Protein AF-A0A6V8PJX2-F1 (afdb_monomer)

Mean predicted aligned error: 14.01 Å

Structure (mmCIF, N/CA/C/O backbone):
data_AF-A0A6V8PJX2-F1
#
_entry.id   AF-A0A6V8PJX2-F1
#
loop_
_atom_site.group_PDB
_atom_site.id
_atom_site.type_symbol
_atom_site.label_atom_id
_atom_site.label_alt_id
_atom_site.label_comp_id
_atom_site.label_asym_id
_atom_site.label_entity_id
_atom_site.label_seq_id
_atom_site.pdbx_PDB_ins_code
_atom_site.Cartn_x
_atom_site.Cartn_y
_atom_site.Cartn_z
_atom_site.occupancy
_atom_site.B_iso_or_equiv
_atom_site.auth_seq_id
_atom_site.auth_comp_id
_atom_site.auth_asym_id
_atom_site.auth_atom_id
_atom_site.pdbx_PDB_model_num
ATOM 1 N N . MET A 1 1 ? -35.870 6.418 39.040 1.00 68.06 1 MET A N 1
ATOM 2 C CA . MET A 1 1 ? -34.587 6.011 38.424 1.00 68.06 1 MET A CA 1
ATOM 3 C C . MET A 1 1 ? -33.476 6.698 39.209 1.00 68.06 1 MET A C 1
ATOM 5 O O . MET A 1 1 ? -33.499 7.919 39.281 1.00 68.06 1 MET A O 1
ATOM 9 N N . ASP A 1 2 ? -32.599 5.944 39.876 1.00 92.25 2 ASP A N 1
ATOM 10 C CA . ASP A 1 2 ? -31.551 6.487 40.761 1.00 92.25 2 ASP A CA 1
ATOM 11 C C . ASP A 1 2 ? -30.630 7.462 39.994 1.00 92.25 2 ASP A C 1
ATOM 13 O O . ASP A 1 2 ? -30.235 7.193 38.853 1.00 92.25 2 ASP A O 1
ATOM 17 N N . GLY A 1 3 ? -30.287 8.598 40.609 1.00 94.06 3 GLY A N 1
ATOM 18 C CA . GLY A 1 3 ? -29.397 9.609 40.030 1.00 94.06 3 GLY A CA 1
ATOM 19 C C . GLY A 1 3 ? -28.050 9.024 39.592 1.00 94.06 3 GLY A C 1
ATOM 20 O O . GLY A 1 3 ? -27.500 9.437 38.568 1.00 94.06 3 GLY A O 1
ATOM 21 N N . LYS A 1 4 ? -27.571 7.975 40.278 1.00 93.25 4 LYS A N 1
ATOM 22 C CA . LYS A 1 4 ? -26.359 7.233 39.889 1.00 93.25 4 LYS A CA 1
ATOM 23 C C . LYS A 1 4 ? -26.494 6.519 38.541 1.00 93.25 4 LYS A C 1
ATOM 25 O O . LYS A 1 4 ? -25.537 6.489 37.766 1.00 93.25 4 LYS A O 1
ATOM 30 N N . VAL A 1 5 ? -27.672 5.976 38.227 1.00 94.69 5 VAL A N 1
ATOM 31 C CA . VAL A 1 5 ? -27.931 5.281 36.954 1.00 94.69 5 VAL A CA 1
ATOM 32 C C . VAL A 1 5 ? -27.959 6.285 35.803 1.00 94.69 5 VAL A C 1
ATOM 34 O O . VAL A 1 5 ? -27.326 6.059 34.773 1.00 94.69 5 VAL A O 1
ATOM 37 N N . LYS A 1 6 ? -28.612 7.438 35.999 1.00 94.38 6 LYS A N 1
ATOM 38 C CA . LYS A 1 6 ? -28.665 8.509 34.992 1.00 94.38 6 LYS A CA 1
ATOM 39 C C . LYS A 1 6 ? -27.267 9.069 34.692 1.00 94.38 6 LYS A C 1
ATOM 41 O O . LYS A 1 6 ? -26.914 9.229 33.526 1.00 94.38 6 LYS A O 1
ATOM 46 N N . ALA A 1 7 ? -26.442 9.276 35.722 1.00 93.69 7 ALA A N 1
ATOM 47 C CA . ALA A 1 7 ? -25.057 9.723 35.562 1.00 93.69 7 ALA A CA 1
ATOM 48 C C . ALA A 1 7 ? -24.188 8.709 34.792 1.00 93.69 7 ALA A C 1
ATOM 50 O O . ALA A 1 7 ? -23.392 9.105 33.938 1.00 93.69 7 ALA A O 1
ATOM 51 N N . ARG A 1 8 ? -24.360 7.400 35.040 1.00 94.12 8 ARG A N 1
ATOM 52 C CA . ARG A 1 8 ? -23.626 6.349 34.315 1.00 94.12 8 ARG A CA 1
ATOM 53 C C . ARG A 1 8 ? -23.979 6.332 32.824 1.00 94.12 8 ARG A C 1
ATOM 55 O O . ARG A 1 8 ? -23.068 6.328 32.001 1.00 94.12 8 ARG A O 1
ATOM 62 N N . ILE A 1 9 ? -25.268 6.402 32.484 1.00 93.62 9 ILE A N 1
ATOM 63 C CA . ILE A 1 9 ? -25.738 6.403 31.086 1.00 93.62 9 ILE A CA 1
ATOM 64 C C . ILE A 1 9 ? -25.196 7.619 30.324 1.00 93.62 9 ILE A C 1
ATOM 66 O O . ILE A 1 9 ? -24.695 7.479 29.209 1.00 93.62 9 ILE A O 1
ATOM 70 N N . ILE A 1 10 ? -25.238 8.807 30.937 1.00 93.81 10 ILE A N 1
ATOM 71 C CA . ILE A 1 10 ? -24.708 10.033 30.322 1.00 93.81 10 ILE A CA 1
ATOM 72 C C . ILE A 1 10 ? -23.198 9.906 30.086 1.00 93.81 10 ILE A C 1
ATOM 74 O O . ILE A 1 10 ? -22.715 10.225 29.000 1.00 93.81 10 ILE A O 1
ATOM 78 N N . ARG A 1 11 ? -22.447 9.382 31.063 1.00 94.69 11 ARG A N 1
ATOM 79 C CA . ARG A 1 11 ? -20.999 9.178 30.924 1.00 94.69 11 ARG A CA 1
ATOM 80 C C . ARG A 1 11 ? -20.664 8.210 29.788 1.00 94.69 11 ARG A C 1
ATOM 82 O O . ARG A 1 11 ? -19.770 8.496 28.998 1.00 94.69 11 ARG A O 1
ATOM 89 N N . GLU A 1 12 ? -21.383 7.096 29.677 1.00 90.62 12 GLU A N 1
ATOM 90 C CA . GLU A 1 12 ? -21.183 6.118 28.600 1.00 90.62 12 GLU A CA 1
ATOM 91 C C . GLU A 1 12 ? -21.509 6.701 27.221 1.00 90.62 12 GLU A C 1
ATOM 93 O O . GLU A 1 12 ? -20.748 6.493 26.273 1.00 90.62 12 GLU A O 1
ATOM 98 N N . ALA A 1 13 ? -22.584 7.488 27.109 1.00 91.81 13 ALA A N 1
ATOM 99 C CA . ALA A 1 13 ? -22.942 8.171 25.870 1.00 91.81 13 ALA A CA 1
ATOM 100 C C . ALA A 1 13 ? -21.859 9.175 25.437 1.00 91.81 13 ALA A C 1
ATOM 102 O O . ALA A 1 13 ? -21.452 9.172 24.273 1.00 91.81 13 ALA A O 1
ATOM 103 N N . ILE A 1 14 ? -21.335 9.974 26.375 1.00 91.38 14 ILE A N 1
ATOM 104 C CA . ILE A 1 14 ? -20.253 10.934 26.115 1.00 91.38 14 ILE A CA 1
ATOM 105 C C . ILE A 1 14 ? -18.986 10.205 25.659 1.00 91.38 14 ILE A C 1
ATOM 107 O O . ILE A 1 14 ? -18.417 10.562 24.629 1.00 91.38 14 ILE A O 1
ATOM 111 N N . VAL A 1 15 ? -18.567 9.152 26.371 1.00 88.19 15 VAL A N 1
ATOM 112 C CA . VAL A 1 15 ? -17.370 8.372 26.012 1.00 88.19 15 VAL A CA 1
ATOM 113 C C . VAL A 1 15 ? -17.523 7.743 24.627 1.00 88.19 15 VAL A C 1
ATOM 115 O O . VAL A 1 15 ? -16.603 7.815 23.814 1.00 88.19 15 VAL A O 1
ATOM 118 N N . LYS A 1 16 ? -18.693 7.176 24.313 1.00 85.06 16 LYS A N 1
ATOM 119 C CA . LYS A 1 16 ? -18.957 6.564 23.005 1.00 85.06 16 LYS A CA 1
ATOM 120 C C . LYS A 1 16 ? -18.889 7.592 21.872 1.00 85.06 16 LYS A C 1
ATOM 122 O O . LYS A 1 16 ? -18.305 7.299 20.828 1.00 85.06 16 LYS A O 1
ATOM 127 N N . ASN A 1 17 ? -19.422 8.797 22.088 1.00 88.25 17 ASN A N 1
ATOM 128 C CA . ASN A 1 17 ? -19.336 9.885 21.112 1.00 88.25 17 ASN A CA 1
ATOM 129 C C . ASN A 1 17 ? -17.900 10.389 20.939 1.00 88.25 17 ASN A C 1
ATOM 131 O O . ASN A 1 17 ? -17.443 10.530 19.807 1.00 88.25 17 ASN A O 1
ATOM 135 N N . TYR A 1 18 ? -17.159 10.578 22.033 1.00 82.00 18 TYR A N 1
ATOM 136 C CA . TYR A 1 18 ? -15.753 10.985 21.976 1.00 82.00 18 TYR A CA 1
ATOM 137 C C . TYR A 1 18 ? -14.892 9.972 21.223 1.00 82.00 18 TYR A C 1
ATOM 139 O O . TYR A 1 18 ? -14.124 10.358 20.347 1.00 82.00 18 TYR A O 1
ATOM 147 N N . VAL A 1 19 ? -15.048 8.673 21.498 1.00 78.50 19 VAL A N 1
ATOM 148 C CA . VAL A 1 19 ? -14.310 7.614 20.788 1.00 78.50 19 VAL A CA 1
ATOM 149 C C . VAL A 1 19 ? -14.650 7.610 19.298 1.00 78.50 19 VAL A C 1
ATOM 151 O O . VAL A 1 19 ? -13.758 7.425 18.468 1.00 78.50 19 VAL A O 1
ATOM 154 N N . LYS A 1 20 ? -15.919 7.843 18.942 1.00 79.38 20 LYS A N 1
ATOM 155 C CA . LYS A 1 20 ? -16.348 7.949 17.543 1.00 79.38 20 LYS A CA 1
ATOM 156 C C . LYS A 1 20 ? -15.666 9.132 16.853 1.00 79.38 20 LYS A C 1
ATOM 158 O O . LYS A 1 20 ? -15.000 8.911 15.844 1.00 79.38 20 LYS A O 1
ATOM 163 N N . ILE A 1 21 ? -15.755 10.329 17.439 1.00 79.12 21 ILE A N 1
ATOM 164 C CA . ILE A 1 21 ? -15.149 11.564 16.916 1.00 79.12 21 ILE A CA 1
ATOM 165 C C . ILE A 1 21 ? -13.635 11.403 16.777 1.00 79.12 21 ILE A C 1
ATOM 167 O O . ILE A 1 21 ? -13.100 11.620 15.694 1.00 79.12 21 ILE A O 1
ATOM 171 N N . LEU A 1 22 ? -12.948 10.947 17.829 1.00 75.00 22 LEU A N 1
ATOM 172 C CA . LEU A 1 22 ? -11.498 10.752 17.816 1.00 75.00 22 LEU A CA 1
ATOM 173 C C . LEU A 1 22 ? -11.081 9.771 16.713 1.00 75.00 22 LEU A C 1
ATOM 175 O O . LEU A 1 22 ? -10.112 10.004 15.996 1.00 75.00 22 LEU A O 1
ATOM 179 N N . SER A 1 23 ? -11.848 8.695 16.529 1.00 72.25 23 SER A N 1
ATOM 180 C CA . SER A 1 23 ? -11.539 7.699 15.507 1.00 72.25 23 SER A CA 1
ATOM 181 C C . SER A 1 23 ? -11.773 8.153 14.067 1.00 72.25 23 SER A C 1
ATOM 183 O O . SER A 1 23 ? -11.251 7.509 13.165 1.00 72.25 23 SER A O 1
ATOM 185 N N . MET A 1 24 ? -12.526 9.236 13.855 1.00 74.88 24 MET A N 1
ATOM 186 C CA . MET A 1 24 ? -12.687 9.879 12.546 1.00 74.88 24 MET A CA 1
ATOM 187 C C . MET A 1 24 ? -11.682 11.027 12.366 1.00 74.88 24 MET A C 1
ATOM 189 O O . MET A 1 24 ? -11.136 11.203 11.283 1.00 74.88 24 MET A O 1
ATOM 193 N N . ALA A 1 25 ? -11.382 11.771 13.434 1.00 75.31 25 ALA A N 1
ATOM 194 C CA . ALA A 1 25 ? -10.477 12.916 13.396 1.00 75.31 25 ALA A CA 1
ATOM 195 C C . ALA A 1 25 ? -9.020 12.520 13.108 1.00 75.31 25 ALA A C 1
ATOM 197 O O . ALA A 1 25 ? -8.359 13.185 12.319 1.00 75.31 25 ALA A O 1
ATOM 198 N N . VAL A 1 26 ? -8.528 11.426 13.705 1.00 74.06 26 VAL A N 1
ATOM 199 C CA . VAL A 1 26 ? -7.149 10.941 13.499 1.00 74.06 26 VAL A CA 1
ATOM 200 C C . VAL A 1 26 ? -6.853 10.609 12.028 1.00 74.06 26 VAL A C 1
ATOM 202 O O . VAL A 1 26 ? -5.886 11.158 11.499 1.00 74.06 26 VAL A O 1
ATOM 205 N N . PRO A 1 27 ? -7.653 9.774 11.332 1.00 67.06 27 PRO A N 1
ATOM 206 C CA . PRO A 1 27 ? -7.426 9.521 9.915 1.00 67.06 27 PRO A CA 1
ATOM 207 C C . PRO A 1 27 ? -7.524 10.810 9.092 1.00 67.06 27 PRO A C 1
ATOM 209 O O . PRO A 1 27 ? -6.627 11.090 8.305 1.00 67.06 27 PRO A O 1
ATOM 212 N N . VAL A 1 28 ? -8.547 11.644 9.307 1.00 74.44 28 VAL A N 1
ATOM 213 C CA . VAL A 1 28 ? -8.709 12.899 8.549 1.00 74.44 28 VAL A CA 1
ATOM 214 C C . VAL A 1 28 ? -7.504 13.832 8.721 1.00 74.44 28 VAL A C 1
ATOM 216 O O . VAL A 1 28 ? -7.017 14.386 7.739 1.00 74.44 28 VAL A O 1
ATOM 219 N N . ALA A 1 29 ? -6.972 13.967 9.938 1.00 75.19 29 ALA A N 1
ATOM 220 C CA . ALA A 1 29 ? -5.773 14.759 10.196 1.00 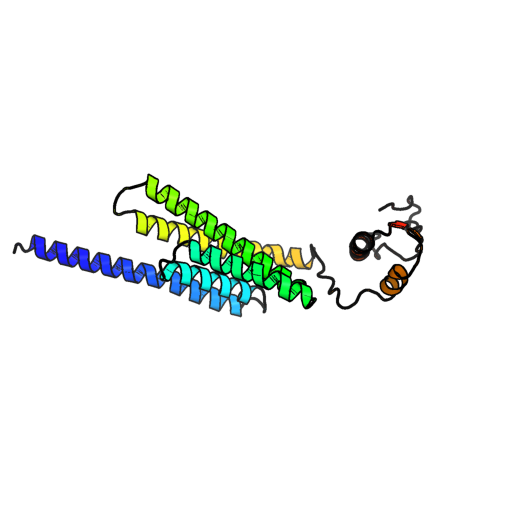75.19 29 ALA A CA 1
ATOM 221 C C . ALA A 1 29 ? -4.536 14.186 9.484 1.00 75.19 29 ALA A C 1
ATOM 223 O O . ALA A 1 29 ? -3.768 14.942 8.892 1.00 75.19 29 ALA A O 1
ATOM 224 N N . LEU A 1 30 ? -4.367 12.859 9.484 1.00 69.50 30 LEU A N 1
ATOM 225 C CA . LEU A 1 30 ? -3.291 12.181 8.752 1.00 69.50 30 LEU A CA 1
ATOM 226 C C . LEU A 1 30 ? -3.419 12.366 7.235 1.00 69.50 30 LEU A C 1
ATOM 228 O O . LEU A 1 30 ? -2.413 12.571 6.558 1.00 69.50 30 LEU A O 1
ATOM 232 N N . LEU A 1 31 ? -4.645 12.360 6.707 1.00 69.31 31 LEU A N 1
ATOM 233 C CA . LEU A 1 31 ? -4.924 12.620 5.297 1.00 69.31 31 LEU A CA 1
ATOM 234 C C . LEU A 1 31 ? -4.527 14.043 4.918 1.00 69.31 31 LEU A C 1
ATOM 236 O O . LEU A 1 31 ? -3.737 14.222 3.994 1.00 69.31 31 LEU A O 1
ATOM 240 N N . LEU A 1 32 ? -4.997 15.035 5.679 1.00 75.69 32 LEU A N 1
ATOM 241 C CA . LEU A 1 32 ? -4.664 16.442 5.459 1.00 75.69 32 LEU A CA 1
ATOM 242 C C . LEU A 1 32 ? -3.151 16.681 5.551 1.00 75.69 32 LEU A C 1
ATOM 244 O O . LEU A 1 32 ? -2.575 17.325 4.672 1.00 75.69 32 LEU A O 1
ATOM 248 N N . ALA A 1 33 ? -2.490 16.096 6.554 1.00 72.25 33 ALA A N 1
ATOM 249 C CA . ALA A 1 33 ? -1.039 16.160 6.696 1.00 72.25 33 ALA A CA 1
ATOM 250 C C . ALA A 1 33 ? -0.324 15.541 5.485 1.00 72.25 33 ALA A C 1
ATOM 252 O O . ALA A 1 33 ? 0.597 16.152 4.947 1.00 72.25 33 ALA A O 1
ATOM 253 N N . SER A 1 34 ? -0.777 14.375 5.007 1.00 64.75 34 SER A N 1
ATOM 254 C CA . SER A 1 34 ? -0.202 13.722 3.825 1.00 64.75 34 SER A CA 1
ATOM 255 C C . SER A 1 34 ? -0.385 14.554 2.552 1.00 64.75 34 SER A C 1
ATOM 257 O O . SER A 1 34 ? 0.562 14.699 1.781 1.00 64.75 34 SER A O 1
ATOM 259 N N . THR A 1 35 ? -1.549 15.191 2.364 1.00 66.75 35 THR A N 1
ATOM 260 C CA . THR A 1 35 ? -1.803 16.057 1.205 1.00 66.75 35 THR A CA 1
ATOM 261 C C . THR A 1 35 ? -0.950 17.321 1.242 1.00 66.75 35 THR A C 1
ATOM 263 O O . THR A 1 35 ? -0.343 17.668 0.232 1.00 66.75 35 THR A O 1
ATOM 266 N N . VAL A 1 36 ? -0.814 17.968 2.405 1.00 73.81 36 VAL A N 1
ATOM 267 C CA . VAL A 1 36 ? 0.021 19.171 2.566 1.00 73.81 36 VAL A CA 1
ATOM 268 C C . VAL A 1 36 ? 1.510 18.846 2.414 1.00 73.81 36 VAL A C 1
ATOM 270 O O . VAL A 1 36 ? 2.259 19.642 1.853 1.00 73.81 36 VAL A O 1
ATOM 273 N N . LEU A 1 37 ? 1.959 17.667 2.858 1.00 64.00 37 LEU A N 1
ATOM 274 C CA . LEU A 1 37 ? 3.327 17.219 2.591 1.00 64.00 37 LEU A CA 1
ATOM 275 C C . LEU A 1 37 ? 3.547 16.914 1.105 1.00 64.00 37 LEU A C 1
ATOM 277 O O . LEU A 1 37 ? 4.594 17.264 0.563 1.00 64.00 37 LEU A O 1
ATOM 281 N N . SER A 1 38 ? 2.570 16.295 0.435 1.00 63.56 38 SER A N 1
ATOM 282 C CA . SER A 1 38 ? 2.690 15.931 -0.982 1.00 63.56 38 SER A CA 1
ATOM 283 C C . SER A 1 38 ? 2.854 17.145 -1.899 1.00 63.56 38 SER A C 1
ATOM 285 O O . SER A 1 38 ? 3.558 17.056 -2.899 1.00 63.56 38 SER A O 1
ATOM 287 N N . THR A 1 39 ? 2.278 18.298 -1.538 1.00 65.81 39 THR A N 1
ATOM 288 C CA . THR A 1 39 ? 2.428 19.541 -2.311 1.00 65.81 39 THR A CA 1
ATOM 289 C C . THR A 1 39 ? 3.788 20.209 -2.108 1.00 65.81 39 THR A C 1
ATOM 291 O O . THR A 1 39 ? 4.197 21.021 -2.936 1.00 65.81 39 THR A O 1
ATOM 294 N N . ARG A 1 40 ? 4.519 19.864 -1.039 1.00 66.12 40 ARG A N 1
ATOM 295 C CA . ARG A 1 40 ? 5.860 20.396 -0.739 1.00 66.12 40 ARG A CA 1
ATOM 296 C C . ARG A 1 40 ? 6.997 19.579 -1.360 1.00 66.12 40 ARG A C 1
ATOM 298 O O . ARG A 1 40 ? 8.054 20.149 -1.616 1.00 66.12 40 ARG A O 1
ATOM 305 N N . PHE A 1 41 ? 6.800 18.285 -1.619 1.00 58.47 41 PHE A N 1
ATOM 306 C CA . PHE A 1 41 ? 7.809 17.410 -2.230 1.00 58.47 41 PHE A CA 1
ATOM 307 C C . PHE A 1 41 ? 7.480 17.139 -3.705 1.00 58.47 41 PHE A C 1
ATOM 309 O O . PHE A 1 41 ? 6.444 16.572 -4.036 1.00 58.47 41 PHE A O 1
ATOM 316 N N . ALA A 1 42 ? 8.370 17.565 -4.602 1.00 51.28 42 ALA A N 1
ATOM 317 C CA . ALA A 1 42 ? 8.127 17.666 -6.038 1.00 51.28 42 ALA A CA 1
ATOM 318 C C . ALA A 1 42 ? 7.608 16.372 -6.721 1.00 51.28 42 ALA A C 1
ATOM 320 O O . ALA A 1 42 ? 8.324 15.404 -6.967 1.00 51.28 42 ALA A O 1
ATOM 321 N N . PHE A 1 43 ? 6.332 16.467 -7.092 1.00 59.62 43 PHE A N 1
ATOM 322 C CA . PHE A 1 43 ? 5.723 16.242 -8.408 1.00 59.62 43 PHE A CA 1
ATOM 323 C C . PHE A 1 43 ? 5.254 14.850 -8.856 1.00 59.62 43 PHE A C 1
ATOM 325 O O . PHE A 1 43 ? 4.273 14.816 -9.583 1.00 59.62 43 PHE A O 1
ATOM 332 N N . TRP A 1 44 ? 5.781 13.714 -8.389 1.00 51.72 44 TRP A N 1
ATOM 333 C CA . TRP A 1 44 ? 5.151 12.411 -8.733 1.00 51.72 44 TRP A CA 1
ATOM 334 C C . TRP A 1 44 ? 5.146 11.393 -7.593 1.00 51.72 44 TRP A C 1
ATOM 336 O O . TRP A 1 44 ? 4.118 10.765 -7.334 1.00 51.72 44 TRP A O 1
ATOM 346 N N . GLY A 1 45 ? 6.233 11.308 -6.820 1.00 60.81 45 GLY A N 1
ATOM 347 C CA . GLY A 1 45 ? 6.285 10.444 -5.634 1.00 60.81 45 GLY A CA 1
ATOM 348 C C . GLY A 1 45 ? 5.252 10.838 -4.571 1.00 60.81 45 GLY A C 1
ATOM 349 O O . GLY A 1 45 ? 4.547 9.981 -4.047 1.00 60.81 45 GLY A O 1
ATOM 350 N N . GLY A 1 46 ? 5.075 12.138 -4.316 1.00 65.94 46 GLY A N 1
ATOM 351 C CA . GLY A 1 46 ? 4.127 12.628 -3.308 1.00 65.94 46 GLY A CA 1
ATOM 352 C C . GLY A 1 46 ? 2.668 12.279 -3.615 1.00 65.94 46 GLY A C 1
ATOM 353 O O . GLY A 1 46 ? 1.945 11.841 -2.723 1.00 65.94 46 GLY A O 1
ATOM 354 N N . VAL A 1 47 ? 2.248 12.408 -4.878 1.00 66.19 47 VAL A N 1
ATOM 355 C CA . VAL A 1 47 ? 0.877 12.083 -5.316 1.00 66.19 47 VAL A CA 1
ATOM 356 C C . VAL A 1 47 ? 0.610 10.586 -5.170 1.00 66.19 47 VAL A C 1
ATOM 358 O O . VAL A 1 47 ? -0.432 10.185 -4.657 1.00 66.19 47 VAL A O 1
ATOM 361 N N . SER A 1 48 ? 1.588 9.767 -5.561 1.00 68.81 48 SER A N 1
ATOM 362 C CA . SER A 1 48 ? 1.525 8.306 -5.502 1.00 68.81 48 SER A CA 1
ATOM 363 C C . SER A 1 48 ? 1.301 7.794 -4.065 1.00 68.81 48 SER A C 1
ATOM 365 O O . SER A 1 48 ? 0.457 6.924 -3.832 1.00 68.81 48 SER A O 1
ATOM 367 N N . VAL A 1 49 ? 1.989 8.407 -3.094 1.00 69.50 49 VAL A N 1
ATOM 368 C CA . VAL A 1 49 ? 1.888 8.104 -1.660 1.00 69.50 49 VAL A CA 1
ATOM 369 C C . VAL A 1 49 ? 0.601 8.670 -1.065 1.00 69.50 49 VAL A C 1
ATOM 371 O O . VAL A 1 49 ? -0.051 7.988 -0.278 1.00 69.50 49 VAL A O 1
ATOM 374 N N . ALA A 1 50 ? 0.200 9.883 -1.453 1.00 72.19 50 ALA A N 1
ATOM 375 C CA . ALA A 1 50 ? -1.039 10.495 -0.983 1.00 72.19 50 ALA A CA 1
ATOM 376 C C . ALA A 1 50 ? -2.265 9.677 -1.412 1.00 72.19 50 ALA A C 1
ATOM 378 O O . ALA A 1 50 ? -3.110 9.365 -0.578 1.00 72.19 50 ALA A O 1
ATOM 379 N N . LEU A 1 51 ? -2.338 9.253 -2.679 1.00 72.50 51 LEU A N 1
ATOM 380 C CA . LEU A 1 51 ? -3.410 8.379 -3.163 1.00 72.50 51 LEU A CA 1
ATOM 381 C C . LEU A 1 51 ? -3.424 7.047 -2.412 1.00 72.50 51 LEU A C 1
ATOM 383 O O . LEU A 1 51 ? -4.483 6.596 -1.977 1.00 72.50 51 LEU A O 1
ATOM 387 N N . PHE A 1 52 ? -2.255 6.447 -2.184 1.00 74.94 52 PHE A N 1
ATOM 388 C CA . PHE A 1 52 ? -2.152 5.218 -1.403 1.00 74.94 52 PHE A CA 1
ATOM 389 C C . PHE A 1 52 ? -2.667 5.398 0.035 1.00 74.94 52 PHE A C 1
ATOM 391 O O . PHE A 1 52 ? -3.491 4.616 0.509 1.00 74.94 52 PHE A O 1
ATOM 398 N N . ALA A 1 53 ? -2.260 6.479 0.703 1.00 74.38 53 ALA A N 1
ATOM 399 C CA . ALA A 1 53 ? -2.703 6.830 2.049 1.00 74.38 53 ALA A CA 1
ATOM 400 C C . ALA A 1 53 ? -4.215 7.090 2.119 1.00 74.38 53 ALA A C 1
ATOM 402 O O . ALA A 1 53 ? -4.876 6.604 3.038 1.00 74.38 53 ALA A O 1
ATOM 403 N N . ILE A 1 54 ? -4.777 7.799 1.134 1.00 77.25 54 ILE A N 1
ATOM 404 C CA . ILE A 1 54 ? -6.224 8.012 1.006 1.00 77.25 54 ILE A CA 1
ATOM 405 C C . ILE A 1 54 ? -6.937 6.667 0.874 1.00 77.25 54 ILE A C 1
ATOM 407 O O . ILE A 1 54 ? -7.931 6.433 1.555 1.00 77.25 54 ILE A O 1
ATOM 411 N N . THR A 1 55 ? -6.416 5.758 0.052 1.00 76.31 55 THR A N 1
ATOM 412 C CA . THR A 1 55 ? -7.045 4.450 -0.170 1.00 76.31 55 THR A CA 1
ATOM 413 C C . THR A 1 55 ? -7.036 3.604 1.105 1.00 76.31 55 THR A C 1
ATOM 415 O O . THR A 1 55 ? -8.062 3.031 1.469 1.00 76.31 55 THR A O 1
ATOM 418 N N . LEU A 1 56 ? -5.922 3.592 1.847 1.00 73.50 56 LEU A N 1
ATOM 419 C CA . LEU A 1 56 ? -5.836 2.943 3.162 1.00 73.50 56 LEU A CA 1
ATOM 420 C C . LEU A 1 56 ? -6.802 3.554 4.181 1.00 73.50 56 LEU A C 1
ATOM 422 O O . LEU A 1 56 ? -7.415 2.841 4.976 1.00 73.50 56 LEU A O 1
ATOM 426 N N . LEU A 1 57 ? -6.968 4.870 4.147 1.00 74.88 57 LEU A N 1
ATOM 427 C CA . LEU A 1 57 ? -7.871 5.577 5.040 1.00 74.88 57 LEU A CA 1
ATOM 428 C C . LEU A 1 57 ? -9.337 5.305 4.717 1.00 74.88 57 LEU A C 1
ATOM 430 O O . LEU A 1 57 ? -10.135 5.090 5.626 1.00 74.88 57 LEU A O 1
ATOM 434 N N . VAL A 1 58 ? -9.690 5.260 3.435 1.00 76.56 58 VAL A N 1
ATOM 435 C CA . VAL A 1 58 ? -11.021 4.853 2.974 1.00 76.56 58 VAL A CA 1
ATOM 436 C C . VAL A 1 58 ? -11.301 3.410 3.397 1.00 76.56 58 VAL A C 1
ATOM 438 O O . VAL A 1 58 ? -12.357 3.148 3.975 1.00 76.56 58 VAL A O 1
ATOM 441 N N . LEU A 1 59 ? -10.333 2.501 3.221 1.00 73.69 59 LEU A N 1
ATOM 442 C CA . LEU A 1 59 ? -10.405 1.119 3.714 1.00 73.69 59 LEU A CA 1
ATOM 443 C C . LEU A 1 59 ? -10.652 1.061 5.229 1.00 73.69 59 LEU A C 1
ATOM 445 O O . LEU A 1 59 ? -11.469 0.266 5.694 1.00 73.69 59 LEU A O 1
ATOM 449 N N . GLN A 1 60 ? -10.001 1.934 5.999 1.00 72.06 60 GLN A N 1
ATOM 450 C CA . GLN A 1 60 ? -10.174 2.017 7.448 1.00 72.06 60 GLN A CA 1
ATOM 451 C C . GLN A 1 60 ? -11.529 2.614 7.865 1.00 72.06 60 GLN A C 1
ATOM 453 O O . GLN A 1 60 ? -12.117 2.158 8.846 1.00 72.06 60 GLN A O 1
ATOM 458 N N . CYS A 1 61 ? -12.028 3.625 7.150 1.00 72.12 61 CYS A N 1
ATOM 459 C CA . CYS A 1 61 ? -13.287 4.307 7.463 1.00 72.12 61 CYS A CA 1
ATOM 460 C C . CYS A 1 61 ? -14.524 3.478 7.110 1.00 72.12 61 CYS A C 1
ATOM 462 O O . CYS A 1 61 ? -15.528 3.559 7.814 1.00 72.12 61 CYS A O 1
ATOM 464 N N . LEU A 1 62 ? -14.458 2.689 6.038 1.00 73.44 62 LEU A N 1
ATOM 465 C CA . LEU A 1 62 ? -15.594 1.914 5.537 1.00 73.44 62 LEU A CA 1
ATOM 466 C C . LEU A 1 62 ? -15.730 0.528 6.191 1.00 73.44 62 LEU A C 1
ATOM 468 O O . LEU A 1 62 ? -16.575 -0.257 5.777 1.00 73.44 62 LEU A O 1
ATOM 472 N N . ASP A 1 63 ? -14.909 0.228 7.206 1.00 69.75 63 ASP A N 1
ATOM 473 C CA . ASP A 1 63 ? -14.851 -1.078 7.883 1.00 69.75 63 ASP A CA 1
ATOM 474 C C . ASP A 1 63 ? -14.716 -2.247 6.882 1.00 69.75 63 ASP A C 1
ATOM 476 O O . ASP A 1 63 ? -15.181 -3.361 7.124 1.00 69.75 63 ASP A O 1
ATOM 480 N N . LEU A 1 64 ? -14.073 -1.977 5.738 1.00 66.94 64 LEU A N 1
ATOM 481 C CA . LEU A 1 64 ? -14.035 -2.886 4.599 1.00 66.94 64 LEU A CA 1
ATOM 482 C C . LEU A 1 64 ? -13.275 -4.162 4.963 1.00 66.94 64 LEU A C 1
ATOM 484 O O . LEU A 1 64 ? -12.241 -4.141 5.640 1.00 66.94 64 LEU A O 1
ATOM 488 N N . GLU A 1 65 ? -13.811 -5.289 4.500 1.00 80.69 65 GLU A N 1
ATOM 489 C CA . GLU A 1 65 ? -13.167 -6.593 4.607 1.00 80.69 65 GLU A CA 1
ATOM 490 C C . GLU A 1 65 ? -11.850 -6.598 3.811 1.00 80.69 65 GLU A C 1
ATOM 492 O O . GLU A 1 65 ? -11.729 -5.949 2.769 1.00 80.69 65 GLU A O 1
ATOM 497 N N . TYR A 1 66 ? -10.860 -7.383 4.246 1.00 85.44 66 TYR A N 1
ATOM 498 C CA . TYR A 1 66 ? -9.586 -7.567 3.525 1.00 85.44 66 TYR A CA 1
ATOM 499 C C . TYR A 1 66 ? -9.779 -7.965 2.047 1.00 85.44 66 TYR A C 1
ATOM 501 O O . TYR A 1 66 ? -8.910 -7.719 1.210 1.00 85.44 66 TYR A O 1
ATOM 509 N N . ARG A 1 67 ? -10.948 -8.529 1.714 1.00 87.50 67 ARG A N 1
ATOM 510 C CA . ARG A 1 67 ? -11.394 -8.862 0.358 1.00 87.50 67 ARG A CA 1
ATOM 511 C C . ARG A 1 67 ? -11.302 -7.683 -0.608 1.00 87.50 67 ARG A C 1
ATOM 513 O O . ARG A 1 67 ? -10.935 -7.891 -1.757 1.00 87.50 67 ARG A O 1
ATOM 520 N N . TYR A 1 68 ? -11.572 -6.459 -0.156 1.00 86.25 68 TYR A N 1
ATOM 521 C CA . TYR A 1 68 ? -11.491 -5.274 -1.015 1.00 86.25 68 TYR A CA 1
ATOM 522 C C . TYR A 1 68 ? -10.046 -4.904 -1.353 1.00 86.25 68 TYR A C 1
ATOM 524 O O . TYR A 1 68 ? -9.764 -4.574 -2.500 1.00 86.25 68 TYR A O 1
ATOM 532 N N . ALA A 1 69 ? -9.118 -5.020 -0.397 1.00 87.69 69 ALA A N 1
ATOM 533 C CA . ALA A 1 69 ? -7.695 -4.809 -0.666 1.00 87.69 69 ALA A CA 1
ATOM 534 C C . ALA A 1 69 ? -7.174 -5.828 -1.694 1.00 87.69 69 ALA A C 1
ATOM 536 O O . ALA A 1 69 ? -6.506 -5.452 -2.654 1.00 87.69 69 ALA A O 1
ATOM 537 N N . ILE A 1 70 ? -7.560 -7.101 -1.544 1.00 90.69 70 ILE A N 1
ATOM 538 C CA . ILE A 1 70 ? -7.234 -8.155 -2.516 1.00 90.69 70 ILE A CA 1
ATOM 539 C C . ILE A 1 70 ? -7.883 -7.860 -3.875 1.00 90.69 70 ILE A C 1
ATOM 541 O O . ILE A 1 70 ? -7.218 -7.967 -4.899 1.00 90.69 70 ILE A O 1
ATOM 545 N N . GLY A 1 71 ? -9.149 -7.437 -3.902 1.00 91.62 71 GLY A N 1
ATOM 546 C CA . GLY A 1 71 ? -9.855 -7.075 -5.133 1.00 91.62 71 GLY A CA 1
ATOM 547 C C . GLY A 1 71 ? -9.185 -5.928 -5.894 1.00 91.62 71 GLY A C 1
ATOM 548 O O . GLY A 1 71 ? -8.989 -6.034 -7.101 1.00 91.62 71 GLY A O 1
ATOM 549 N N . ILE A 1 72 ? -8.761 -4.870 -5.193 1.00 88.75 72 ILE A N 1
ATOM 550 C CA . ILE A 1 72 ? -8.002 -3.752 -5.779 1.00 88.75 72 ILE A CA 1
ATOM 551 C C . ILE A 1 72 ? -6.656 -4.243 -6.328 1.00 88.75 72 ILE A C 1
ATOM 553 O O . ILE A 1 72 ? -6.266 -3.865 -7.433 1.00 88.75 72 ILE A O 1
ATOM 557 N N . ALA A 1 73 ? -5.957 -5.114 -5.597 1.00 93.56 73 ALA A N 1
ATOM 558 C CA . ALA A 1 73 ? -4.697 -5.675 -6.072 1.00 93.56 73 ALA A CA 1
ATOM 559 C C . ALA A 1 73 ? -4.871 -6.505 -7.352 1.00 93.56 73 ALA A C 1
ATOM 561 O O . ALA A 1 73 ? -4.114 -6.339 -8.308 1.00 93.56 73 ALA A O 1
ATOM 562 N N . LEU A 1 74 ? -5.888 -7.370 -7.386 1.00 95.44 74 LEU A N 1
ATOM 563 C CA . LEU A 1 74 ? -6.220 -8.182 -8.556 1.00 95.44 74 LEU A CA 1
ATOM 564 C C . LEU A 1 74 ? -6.633 -7.313 -9.744 1.00 95.44 74 LEU A C 1
ATOM 566 O O . LEU A 1 74 ? -6.255 -7.617 -10.870 1.00 95.44 74 LEU A O 1
ATOM 570 N N . PHE A 1 75 ? -7.349 -6.213 -9.503 1.00 94.06 75 PHE A N 1
ATOM 571 C CA . PHE A 1 75 ? -7.682 -5.239 -10.538 1.00 94.06 75 PHE A CA 1
ATOM 572 C C . PHE A 1 75 ? -6.424 -4.617 -11.161 1.00 94.06 75 PHE A C 1
ATOM 574 O O . PHE A 1 75 ? -6.300 -4.593 -12.384 1.00 94.06 75 PHE A O 1
ATOM 581 N N . PHE A 1 76 ? -5.453 -4.183 -10.352 1.00 93.19 76 PHE A N 1
ATOM 582 C CA . PHE A 1 76 ? -4.189 -3.660 -10.882 1.00 93.19 76 PHE A CA 1
ATOM 583 C C . PHE A 1 76 ? -3.378 -4.719 -11.633 1.00 93.19 76 PHE A C 1
ATOM 585 O O . PHE A 1 76 ? -2.891 -4.435 -12.726 1.00 93.19 76 PHE A O 1
ATOM 592 N N . LEU A 1 77 ? -3.301 -5.948 -11.114 1.00 95.56 77 LEU A N 1
ATOM 593 C CA . LEU A 1 77 ? -2.658 -7.064 -11.818 1.00 95.56 77 LEU A CA 1
ATOM 594 C C . LEU A 1 77 ? -3.335 -7.375 -13.154 1.00 95.56 77 LEU A C 1
ATOM 596 O O . LEU A 1 77 ? -2.645 -7.648 -14.133 1.00 95.56 77 LEU A O 1
ATOM 600 N N . ALA A 1 78 ? -4.665 -7.301 -13.214 1.00 97.06 78 ALA A N 1
ATOM 601 C CA . ALA A 1 78 ? -5.417 -7.504 -14.445 1.00 97.06 78 ALA A CA 1
ATOM 602 C C . ALA A 1 78 ? -5.160 -6.392 -15.472 1.00 97.06 78 ALA A C 1
ATOM 604 O O . ALA A 1 78 ? -5.203 -6.664 -16.668 1.00 97.06 78 ALA A O 1
ATOM 605 N N . LEU A 1 79 ? -4.851 -5.165 -15.033 1.00 95.75 79 LEU A N 1
ATOM 606 C CA . LEU A 1 79 ? -4.489 -4.055 -15.919 1.00 95.75 79 LEU A CA 1
ATOM 607 C C . LEU A 1 79 ? -3.064 -4.166 -16.480 1.00 95.75 79 LEU A C 1
ATOM 609 O O . LEU A 1 79 ? -2.838 -3.760 -17.619 1.00 95.75 79 LEU A O 1
ATOM 613 N N . CYS A 1 80 ? -2.114 -4.740 -15.735 1.00 96.69 80 CYS A N 1
ATOM 614 C CA . CYS A 1 80 ? -0.724 -4.905 -16.176 1.00 96.69 80 CYS A CA 1
ATOM 615 C C . CYS A 1 80 ? -0.556 -5.469 -17.606 1.00 96.69 80 CYS A C 1
ATOM 617 O O . CYS A 1 80 ? 0.161 -4.840 -18.388 1.00 96.69 80 CYS A O 1
ATOM 619 N N . PRO A 1 81 ? -1.196 -6.589 -18.015 1.00 96.94 81 PRO A N 1
ATOM 620 C CA . PRO A 1 81 ? -1.051 -7.109 -19.378 1.00 96.94 81 PRO A CA 1
ATOM 621 C C . PRO A 1 81 ? -1.523 -6.128 -20.459 1.00 96.94 81 PRO A C 1
ATOM 623 O O . PRO A 1 81 ? -0.905 -6.065 -21.519 1.00 96.94 81 PRO A O 1
ATOM 626 N N . PHE A 1 82 ? -2.554 -5.314 -20.204 1.00 97.31 82 PHE A N 1
ATOM 627 C CA . PHE A 1 82 ? -3.007 -4.295 -21.161 1.00 97.31 82 PHE A CA 1
ATOM 628 C C . PHE A 1 82 ? -1.944 -3.212 -21.377 1.00 97.31 82 PHE A C 1
ATOM 630 O O . PHE A 1 82 ? -1.669 -2.837 -22.517 1.00 97.31 82 PHE A O 1
ATOM 637 N N . PHE A 1 83 ? -1.297 -2.754 -20.300 1.00 93.00 83 PHE A N 1
ATOM 638 C CA . PHE A 1 83 ? -0.207 -1.778 -20.391 1.00 93.00 83 PHE A CA 1
ATOM 639 C C . PHE A 1 83 ? 1.047 -2.359 -21.052 1.00 93.00 83 PHE A C 1
ATOM 641 O O . PHE A 1 83 ? 1.694 -1.668 -21.841 1.00 93.00 83 PHE A O 1
ATOM 648 N N . LEU A 1 84 ? 1.351 -3.637 -20.810 1.00 92.88 84 LEU A N 1
ATOM 649 C CA . LEU A 1 84 ? 2.444 -4.335 -21.492 1.00 92.88 84 LEU A CA 1
ATOM 650 C C . LEU A 1 84 ? 2.187 -4.456 -23.001 1.00 92.88 84 LEU A C 1
ATOM 652 O O . LEU A 1 84 ? 3.078 -4.158 -23.795 1.00 92.88 84 LEU A O 1
ATOM 656 N N . ILE A 1 85 ? 0.962 -4.801 -23.419 1.00 96.19 85 ILE A N 1
ATOM 657 C CA . ILE A 1 85 ? 0.579 -4.841 -24.843 1.00 96.19 85 ILE A CA 1
ATOM 658 C C . ILE A 1 85 ? 0.680 -3.443 -25.477 1.00 96.19 85 ILE A C 1
ATOM 660 O O . ILE A 1 85 ? 1.145 -3.307 -26.609 1.00 96.19 85 ILE A O 1
ATOM 664 N N . ALA A 1 86 ? 0.322 -2.394 -24.732 1.00 95.69 86 ALA A N 1
ATOM 665 C CA . ALA A 1 86 ? 0.460 -1.000 -25.156 1.00 95.69 86 ALA A CA 1
ATOM 666 C C . ALA A 1 86 ? 1.911 -0.469 -25.134 1.00 95.69 86 ALA A C 1
ATOM 668 O O . ALA A 1 86 ? 2.127 0.708 -25.427 1.00 95.69 86 ALA A O 1
ATOM 669 N N . LYS A 1 87 ? 2.906 -1.310 -24.802 1.00 92.88 87 LYS A N 1
ATOM 670 C CA . LYS A 1 87 ? 4.329 -0.949 -24.651 1.00 92.88 87 LYS A CA 1
ATOM 671 C C . LYS A 1 87 ? 4.589 0.151 -23.609 1.00 92.88 87 LYS A C 1
ATOM 673 O O . LYS A 1 87 ? 5.559 0.897 -23.718 1.00 92.88 87 LYS A O 1
ATOM 678 N N . GLN A 1 88 ? 3.733 0.260 -22.593 1.00 88.19 88 GLN A N 1
ATOM 679 C CA . GLN A 1 88 ? 3.890 1.188 -21.469 1.00 88.19 88 GLN A CA 1
ATOM 680 C C . GLN A 1 88 ? 4.479 0.459 -20.253 1.00 88.19 88 GLN A C 1
ATOM 682 O O . GLN A 1 88 ? 3.818 0.270 -19.232 1.00 88.19 88 GLN A O 1
ATOM 687 N N . GLU A 1 89 ? 5.733 0.024 -20.379 1.00 88.56 89 GLU A N 1
ATOM 688 C CA . GLU A 1 89 ? 6.416 -0.816 -19.381 1.00 88.56 89 GLU A CA 1
ATOM 689 C C . GLU A 1 89 ? 6.516 -0.139 -18.005 1.00 88.56 89 GLU A C 1
ATOM 691 O O . GLU A 1 89 ? 6.209 -0.763 -16.992 1.00 88.56 89 GLU A O 1
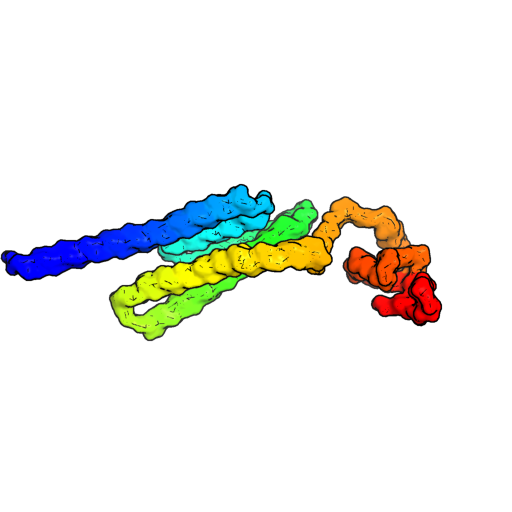ATOM 696 N N . SER A 1 90 ? 6.839 1.158 -17.963 1.00 80.69 90 SER A N 1
ATOM 697 C CA . SER A 1 90 ? 6.961 1.911 -16.706 1.00 80.69 90 SER A CA 1
ATOM 698 C C . SER A 1 90 ? 5.640 1.995 -15.940 1.00 80.69 90 SER A C 1
ATOM 700 O O . SER A 1 90 ? 5.606 1.842 -14.721 1.00 80.69 90 SER A O 1
ATOM 702 N N . THR A 1 91 ? 4.525 2.205 -16.640 1.00 81.25 91 THR A N 1
ATOM 703 C CA . THR A 1 91 ? 3.196 2.246 -16.020 1.00 81.25 91 THR A CA 1
ATOM 704 C C . THR A 1 91 ? 2.781 0.869 -15.512 1.00 81.25 91 THR A C 1
ATOM 706 O O . THR A 1 91 ? 2.239 0.769 -14.411 1.00 81.25 91 THR A O 1
ATOM 709 N N . ALA A 1 92 ? 3.073 -0.194 -16.269 1.00 88.44 92 ALA A N 1
ATOM 710 C CA . ALA A 1 92 ? 2.819 -1.567 -15.840 1.00 88.44 92 ALA A CA 1
ATOM 711 C C . ALA A 1 92 ? 3.614 -1.925 -14.572 1.00 88.44 92 ALA A C 1
ATOM 713 O O . ALA A 1 92 ? 3.062 -2.517 -13.647 1.00 88.44 92 ALA A O 1
ATOM 714 N N . GLU A 1 93 ? 4.880 -1.514 -14.494 1.00 82.12 93 GLU A N 1
ATOM 715 C CA . GLU A 1 93 ? 5.725 -1.715 -13.314 1.00 82.12 93 GLU A CA 1
ATOM 716 C C . GLU A 1 93 ? 5.176 -0.975 -12.086 1.00 82.12 93 GLU A C 1
ATOM 718 O O . GLU A 1 93 ? 5.050 -1.554 -11.005 1.00 82.12 93 GLU A O 1
ATOM 723 N N . ILE A 1 94 ? 4.768 0.288 -12.253 1.00 79.75 94 ILE A N 1
ATOM 724 C CA . ILE A 1 94 ? 4.147 1.074 -11.178 1.00 79.75 94 ILE A CA 1
ATOM 725 C C . ILE A 1 94 ? 2.872 0.383 -10.670 1.00 79.75 94 ILE A C 1
ATOM 727 O O . ILE A 1 94 ? 2.694 0.235 -9.460 1.00 79.75 94 ILE A O 1
ATOM 731 N N . LEU A 1 95 ? 2.000 -0.078 -11.572 1.00 84.62 95 LEU A N 1
ATOM 732 C CA . LEU A 1 95 ? 0.775 -0.799 -11.209 1.00 84.62 95 LEU A CA 1
ATOM 733 C C . LEU A 1 95 ? 1.065 -2.119 -10.492 1.00 84.62 95 LEU A C 1
ATOM 735 O O . LEU A 1 95 ? 0.401 -2.429 -9.502 1.00 84.62 95 LEU A O 1
ATOM 739 N N . ALA A 1 96 ? 2.073 -2.867 -10.942 1.00 89.50 96 ALA A N 1
ATOM 740 C CA . ALA A 1 96 ? 2.500 -4.094 -10.284 1.00 89.50 96 ALA A CA 1
ATOM 741 C C . ALA A 1 96 ? 2.972 -3.814 -8.850 1.00 89.50 96 ALA A C 1
ATOM 743 O O . ALA A 1 96 ? 2.527 -4.483 -7.918 1.00 89.50 96 ALA A O 1
ATOM 744 N N . ASN A 1 97 ? 3.790 -2.778 -8.646 1.00 83.88 97 ASN A N 1
ATOM 745 C CA . ASN A 1 97 ? 4.245 -2.365 -7.317 1.00 83.88 97 ASN A CA 1
ATOM 746 C C . ASN A 1 97 ? 3.075 -1.999 -6.393 1.00 83.88 97 ASN A C 1
ATOM 748 O O . ASN A 1 97 ? 3.046 -2.415 -5.231 1.00 83.88 97 ASN A O 1
ATOM 752 N N . TYR A 1 98 ? 2.067 -1.289 -6.909 1.00 82.81 98 TYR A N 1
ATOM 753 C CA . TYR A 1 98 ? 0.843 -1.032 -6.153 1.00 82.81 98 TYR A CA 1
ATOM 754 C C . TYR A 1 98 ? 0.096 -2.313 -5.800 1.00 82.81 98 TYR A C 1
ATOM 756 O O . TYR A 1 98 ? -0.290 -2.488 -4.644 1.00 82.81 98 TYR A O 1
ATOM 764 N N . ALA A 1 99 ? -0.088 -3.218 -6.762 1.00 91.00 99 ALA A N 1
ATOM 765 C CA . ALA A 1 99 ? -0.756 -4.489 -6.526 1.00 91.00 99 ALA A CA 1
ATOM 766 C C . ALA A 1 99 ? -0.061 -5.304 -5.426 1.00 91.00 99 ALA A C 1
ATOM 768 O O . ALA A 1 99 ? -0.730 -5.792 -4.513 1.00 91.00 99 ALA A O 1
ATOM 769 N N . TYR A 1 100 ? 1.274 -5.382 -5.456 1.00 89.31 100 TYR A N 1
ATOM 770 C CA . TYR A 1 100 ? 2.059 -6.016 -4.396 1.00 89.31 100 TYR A CA 1
ATOM 771 C C . TYR A 1 100 ? 1.815 -5.363 -3.037 1.00 89.31 100 TYR A C 1
ATOM 773 O O . TYR A 1 100 ? 1.563 -6.070 -2.060 1.00 89.31 100 TYR A O 1
ATOM 781 N N . GLY A 1 101 ? 1.808 -4.029 -2.976 1.00 83.38 101 GLY A N 1
ATOM 782 C CA . GLY A 1 101 ? 1.461 -3.295 -1.761 1.00 83.38 101 GLY A CA 1
ATOM 783 C C . GLY A 1 101 ? 0.102 -3.728 -1.204 1.00 83.38 101 GLY A C 1
ATOM 784 O O . GLY A 1 101 ? 0.013 -4.169 -0.058 1.00 83.38 101 GLY A O 1
ATOM 785 N N . TYR A 1 102 ? -0.952 -3.679 -2.022 1.00 86.75 102 TYR A N 1
ATOM 786 C CA . TYR A 1 102 ? -2.305 -4.056 -1.597 1.00 86.75 102 TYR A CA 1
ATOM 787 C C . TYR A 1 102 ? -2.434 -5.531 -1.186 1.00 86.75 102 TYR A C 1
ATOM 789 O O . TYR A 1 102 ? -3.158 -5.820 -0.231 1.00 86.75 102 TYR A O 1
ATOM 797 N N . LEU A 1 103 ? -1.713 -6.456 -1.831 1.00 90.38 103 LEU A N 1
ATOM 798 C CA . LEU A 1 103 ? -1.673 -7.866 -1.418 1.00 90.38 103 LEU A CA 1
ATOM 799 C C . LEU A 1 103 ? -1.058 -8.038 -0.030 1.00 90.38 103 LEU A C 1
ATOM 801 O O . LEU A 1 103 ? -1.630 -8.737 0.807 1.00 90.38 103 LEU A O 1
ATOM 805 N N . VAL A 1 104 ? 0.072 -7.376 0.234 1.00 88.38 104 VAL A N 1
ATOM 806 C CA . VAL A 1 104 ? 0.721 -7.413 1.552 1.00 88.38 104 VAL A CA 1
ATOM 807 C C . VAL A 1 104 ? -0.221 -6.860 2.622 1.00 88.38 104 VAL A C 1
ATOM 809 O O . VAL A 1 104 ? -0.384 -7.480 3.672 1.00 88.38 104 VAL A O 1
ATOM 812 N N . PHE A 1 105 ? -0.918 -5.756 2.345 1.00 83.38 105 PHE A N 1
ATOM 813 C CA . PHE A 1 105 ? -1.934 -5.226 3.260 1.00 83.38 105 PHE A CA 1
ATOM 814 C C . PHE A 1 105 ? -3.099 -6.190 3.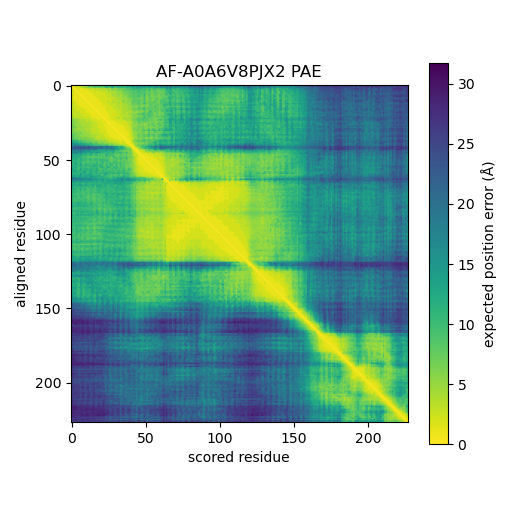482 1.00 83.38 105 PHE A C 1
ATOM 816 O O . PHE A 1 105 ? -3.504 -6.402 4.625 1.00 83.38 105 PHE A O 1
ATOM 823 N N . GLY A 1 106 ? -3.616 -6.805 2.417 1.00 88.56 106 GLY A N 1
ATOM 824 C CA . GLY A 1 106 ? -4.654 -7.829 2.512 1.00 88.56 106 GLY A CA 1
ATOM 825 C C . GLY A 1 106 ? -4.228 -8.994 3.409 1.00 88.56 106 GLY A C 1
ATOM 826 O O . GLY A 1 106 ? -4.984 -9.396 4.292 1.00 88.56 106 GLY A O 1
ATOM 827 N N . LEU A 1 107 ? -2.992 -9.476 3.251 1.00 91.56 107 LEU A N 1
ATOM 828 C CA . LEU A 1 107 ? -2.423 -10.535 4.084 1.00 91.56 107 LEU A CA 1
ATOM 829 C C . LEU A 1 107 ? -2.299 -10.109 5.553 1.00 91.56 107 LEU A C 1
ATOM 831 O O . LEU A 1 107 ? -2.696 -10.861 6.443 1.00 91.56 107 LEU A O 1
ATOM 835 N N . ILE A 1 108 ? -1.799 -8.896 5.816 1.00 85.88 108 ILE A N 1
ATOM 836 C CA . ILE A 1 108 ? -1.722 -8.341 7.175 1.00 85.88 108 ILE A CA 1
ATOM 837 C C . ILE A 1 108 ? -3.117 -8.303 7.805 1.00 85.88 108 ILE A C 1
ATOM 839 O O . ILE A 1 108 ? -3.276 -8.727 8.948 1.00 85.88 108 ILE A O 1
ATOM 843 N N . PHE A 1 109 ? -4.144 -7.873 7.068 1.00 85.12 109 PHE A N 1
ATOM 844 C CA . PHE A 1 109 ? -5.513 -7.862 7.582 1.00 85.12 109 PHE A CA 1
ATOM 845 C C . PHE A 1 109 ? -6.062 -9.259 7.871 1.00 85.12 109 PHE A C 1
ATOM 847 O O . PHE A 1 109 ? -6.683 -9.443 8.916 1.00 85.12 109 PHE A O 1
ATOM 854 N N . ILE A 1 110 ? -5.789 -10.252 7.021 1.00 90.00 110 ILE A N 1
ATOM 855 C CA . ILE A 1 110 ? -6.173 -11.651 7.278 1.00 90.00 110 ILE A CA 1
ATOM 856 C C . ILE A 1 110 ? -5.515 -12.168 8.563 1.00 90.00 110 ILE A C 1
ATOM 858 O O . ILE A 1 110 ? -6.177 -12.775 9.410 1.00 90.00 110 ILE A O 1
ATOM 862 N N . LEU A 1 111 ? -4.216 -11.909 8.742 1.00 88.75 111 LEU A N 1
ATOM 863 C CA . LEU A 1 111 ? -3.487 -12.293 9.953 1.00 88.75 111 LEU A CA 1
ATOM 864 C C . LEU A 1 111 ? -4.044 -11.580 11.188 1.00 88.75 111 LEU A C 1
ATOM 866 O O . LEU A 1 111 ? -4.201 -12.198 12.242 1.00 88.75 111 LEU A O 1
ATOM 870 N N . MET A 1 112 ? -4.388 -10.298 11.061 1.00 82.50 112 MET A N 1
ATOM 871 C CA . MET A 1 112 ? -5.010 -9.528 12.134 1.00 82.50 112 MET A CA 1
ATOM 872 C C . MET A 1 112 ? -6.377 -10.083 12.524 1.00 82.50 112 MET A C 1
ATOM 874 O O . MET A 1 112 ? -6.638 -10.222 13.718 1.00 82.50 112 MET A O 1
ATOM 878 N N . ASP A 1 113 ? -7.233 -10.416 11.556 1.00 83.62 113 ASP A N 1
ATOM 879 C CA . ASP A 1 113 ? -8.538 -11.020 11.833 1.00 83.62 113 ASP A CA 1
ATOM 880 C C . ASP A 1 113 ? -8.375 -12.399 12.491 1.00 83.62 113 ASP A C 1
ATOM 882 O O . ASP A 1 113 ? -9.035 -12.690 13.491 1.00 83.62 113 ASP A O 1
ATOM 886 N N . SER A 1 114 ? -7.392 -13.185 12.047 1.00 87.62 114 SER A N 1
ATOM 887 C CA . SER A 1 114 ? -7.044 -14.474 12.661 1.00 87.62 114 SER A CA 1
ATOM 888 C C . SER A 1 114 ? -6.570 -14.320 14.116 1.00 87.62 114 SER A C 1
ATOM 890 O O . SER A 1 114 ? -6.997 -15.057 15.009 1.00 87.62 114 SER A O 1
ATOM 892 N N . LEU A 1 115 ? -5.708 -13.335 14.400 1.00 84.69 115 LEU A N 1
ATOM 893 C CA . LEU A 1 115 ? -5.280 -13.000 15.766 1.00 84.69 115 LEU A CA 1
ATOM 894 C C . LEU A 1 115 ? -6.456 -12.497 16.608 1.00 84.69 115 LEU A C 1
ATOM 896 O O . LEU A 1 115 ? -6.575 -12.831 17.790 1.00 84.69 115 LEU A O 1
ATOM 900 N N . ARG A 1 116 ? -7.3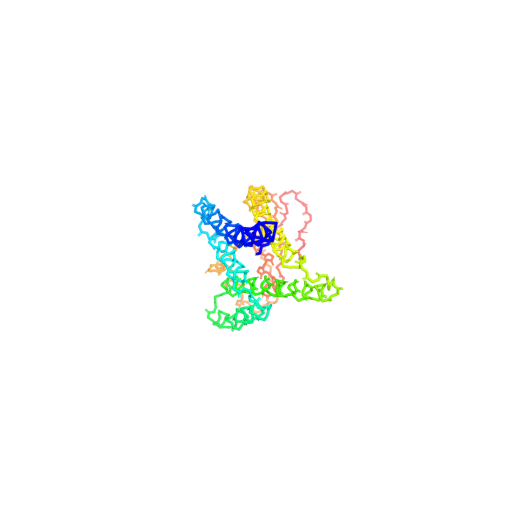55 -11.726 15.996 1.00 80.12 116 ARG A N 1
ATOM 901 C CA . ARG A 1 116 ? -8.564 -11.210 16.634 1.00 80.12 116 ARG A CA 1
ATOM 902 C C . ARG A 1 116 ? -9.463 -12.336 17.130 1.00 80.12 116 ARG A C 1
ATOM 904 O O . ARG A 1 116 ? -9.939 -12.269 18.266 1.00 80.12 116 ARG A O 1
ATOM 911 N N . GLU A 1 117 ? -9.693 -13.351 16.303 1.00 82.69 117 GLU A N 1
ATOM 912 C CA . GLU A 1 117 ? -10.537 -14.493 16.659 1.00 82.69 117 GLU A CA 1
ATOM 913 C C . GLU A 1 117 ? -9.974 -15.270 17.850 1.00 82.69 117 GLU A C 1
ATOM 915 O O . GLU A 1 117 ? -10.7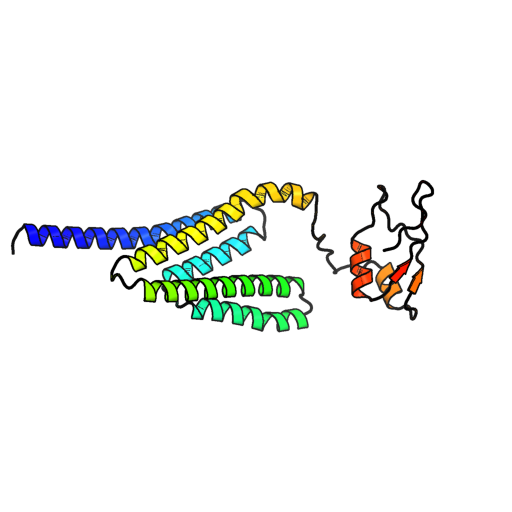33 -15.706 18.720 1.00 82.69 117 GLU A O 1
ATOM 920 N N . ARG A 1 118 ? -8.642 -15.361 17.947 1.00 83.88 118 ARG A N 1
ATOM 921 C CA . ARG A 1 118 ? -7.957 -15.976 19.091 1.00 83.88 118 ARG A CA 1
ATOM 922 C C . ARG A 1 118 ? -8.066 -15.138 20.364 1.00 83.88 118 ARG A C 1
ATOM 924 O O . ARG A 1 118 ? -8.165 -15.693 21.453 1.00 83.88 118 ARG A O 1
ATOM 931 N N . ILE A 1 119 ? -8.072 -13.808 20.249 1.00 81.31 119 ILE A N 1
ATOM 932 C CA . ILE A 1 119 ? -8.001 -12.913 21.413 1.00 81.31 119 ILE A CA 1
ATOM 933 C C . ILE A 1 119 ? -9.353 -12.724 22.124 1.00 81.31 119 ILE A C 1
ATOM 935 O O . ILE A 1 119 ? -9.324 -12.375 23.300 1.00 81.31 119 ILE A O 1
ATOM 939 N N . LYS A 1 120 ? -10.509 -12.971 21.477 1.00 65.56 120 LYS A N 1
ATOM 940 C CA . LYS A 1 120 ? -11.901 -13.135 22.006 1.00 65.56 120 LYS A CA 1
ATOM 941 C C . LYS A 1 120 ? -12.382 -12.345 23.254 1.00 65.56 120 LYS A C 1
ATOM 943 O O . LYS A 1 120 ? -13.475 -12.596 23.762 1.00 65.56 120 LYS A O 1
ATOM 948 N N . ARG A 1 121 ? -11.662 -11.335 23.749 1.00 61.38 121 ARG A N 1
ATOM 949 C CA . ARG A 1 121 ? -12.078 -10.458 24.852 1.00 61.38 121 ARG A CA 1
ATOM 950 C C . ARG A 1 121 ? -12.961 -9.352 24.273 1.00 61.38 121 ARG A C 1
ATOM 952 O O . ARG A 1 121 ? -12.469 -8.397 23.673 1.00 61.38 121 ARG A O 1
ATOM 959 N N . LYS A 1 122 ? -14.274 -9.525 24.462 1.00 55.38 122 LYS A N 1
ATOM 960 C CA . LYS A 1 122 ? -15.455 -8.868 23.850 1.00 55.38 122 LYS A CA 1
ATOM 961 C C . LYS A 1 122 ? -15.551 -7.320 23.813 1.00 55.38 122 LYS A C 1
ATOM 963 O O . LYS A 1 122 ? -16.635 -6.801 23.593 1.00 55.38 122 LYS A O 1
ATOM 968 N N . GLY A 1 123 ? -14.475 -6.542 23.946 1.00 61.75 123 GLY A N 1
ATOM 969 C CA . GLY A 1 123 ? -14.588 -5.072 23.860 1.00 61.75 123 GLY A CA 1
ATOM 970 C C . GLY A 1 123 ? -13.328 -4.294 23.488 1.00 61.75 123 GLY A C 1
ATOM 971 O O . GLY A 1 123 ? -13.432 -3.210 22.924 1.00 61.75 123 GLY A O 1
ATOM 972 N N . LYS A 1 124 ? -12.125 -4.835 23.719 1.00 67.25 124 LYS A N 1
ATOM 973 C CA . LYS A 1 124 ? -10.864 -4.110 23.441 1.00 67.25 124 LYS A CA 1
ATOM 974 C C . LYS A 1 124 ? -10.407 -4.174 21.983 1.00 67.25 124 LYS A C 1
ATOM 976 O O . LYS A 1 124 ? -9.402 -3.576 21.612 1.00 67.25 124 LYS A O 1
ATOM 981 N N . LEU A 1 125 ? -11.136 -4.900 21.151 1.00 68.38 125 LEU A N 1
ATOM 982 C CA . LEU A 1 125 ? -10.608 -5.352 19.878 1.00 68.38 125 LEU A CA 1
ATOM 983 C C . LEU A 1 125 ? -10.737 -4.322 18.747 1.00 68.38 125 LEU A C 1
ATOM 985 O O . LEU A 1 125 ? -9.843 -4.207 17.914 1.00 68.38 125 LEU A O 1
ATOM 989 N N . VAL A 1 126 ? -11.786 -3.498 18.777 1.00 70.88 126 VAL A N 1
ATOM 990 C CA . VAL A 1 126 ? -11.915 -2.348 17.865 1.00 70.88 126 VAL A CA 1
ATOM 991 C C . VAL A 1 126 ? -10.805 -1.327 18.134 1.00 70.88 126 VAL A C 1
ATOM 993 O O . VAL A 1 126 ? -10.252 -0.750 17.200 1.00 70.88 126 VAL A O 1
ATOM 996 N N . LEU A 1 127 ? -10.436 -1.143 19.408 1.00 73.50 127 LEU A N 1
ATOM 997 C CA . LEU A 1 127 ? -9.336 -0.264 19.799 1.00 73.50 127 LEU A CA 1
ATOM 998 C C . LEU A 1 127 ? -7.988 -0.823 19.325 1.00 73.50 127 LEU A C 1
ATOM 1000 O O . LEU A 1 127 ? -7.185 -0.071 18.787 1.00 73.50 127 LEU A O 1
ATOM 1004 N N . PHE A 1 128 ? -7.773 -2.137 19.456 1.00 75.88 128 PHE A N 1
ATOM 1005 C CA . PHE A 1 128 ? -6.564 -2.804 18.966 1.00 75.88 128 PHE A CA 1
ATOM 1006 C C . PHE A 1 128 ? -6.409 -2.679 17.444 1.00 75.88 128 PHE A C 1
ATOM 1008 O O . PHE A 1 128 ? -5.351 -2.263 16.980 1.00 75.88 128 PHE A O 1
ATOM 1015 N N . ARG A 1 129 ? -7.477 -2.941 16.669 1.00 75.00 129 ARG A N 1
ATOM 1016 C CA . ARG A 1 129 ? -7.473 -2.778 15.202 1.00 75.00 129 ARG A CA 1
ATOM 1017 C C . ARG A 1 129 ? -7.083 -1.352 14.807 1.00 75.00 129 ARG A C 1
ATOM 1019 O O . ARG A 1 129 ? -6.189 -1.173 13.987 1.00 75.00 129 ARG A O 1
ATOM 1026 N N . LYS A 1 130 ? -7.713 -0.343 15.423 1.00 76.31 130 LYS A N 1
ATOM 1027 C CA . LYS A 1 130 ? -7.423 1.077 15.156 1.00 76.31 130 LYS A CA 1
ATOM 1028 C C . LYS A 1 130 ? -5.997 1.469 15.557 1.00 76.31 130 LYS A C 1
ATOM 1030 O O . LYS A 1 130 ? -5.337 2.166 14.794 1.00 76.31 130 LYS A O 1
ATOM 1035 N N . ALA A 1 131 ? -5.515 1.007 16.711 1.00 78.81 131 ALA A N 1
ATOM 1036 C CA . ALA A 1 131 ? -4.165 1.300 17.193 1.00 78.81 131 ALA A CA 1
ATOM 1037 C C . ALA A 1 131 ? -3.084 0.697 16.286 1.00 78.81 131 ALA A C 1
ATOM 1039 O O . ALA A 1 131 ? -2.112 1.369 15.956 1.00 78.81 131 ALA A O 1
ATOM 1040 N N . MET A 1 132 ? -3.273 -0.545 15.837 1.00 75.44 132 MET A N 1
ATOM 1041 C CA . MET A 1 132 ? -2.299 -1.214 14.978 1.00 75.44 132 MET A CA 1
ATOM 1042 C C . MET A 1 132 ? -2.264 -0.601 13.571 1.00 75.44 132 MET A C 1
ATOM 1044 O O . MET A 1 132 ? -1.189 -0.308 13.062 1.00 75.44 132 MET A O 1
ATOM 1048 N N . LEU A 1 133 ? -3.429 -0.308 12.981 1.00 73.88 133 LEU A N 1
ATOM 1049 C CA . LEU A 1 133 ? -3.522 0.432 11.714 1.00 73.88 133 LEU A CA 1
ATOM 1050 C C . LEU A 1 133 ? -2.865 1.811 11.808 1.00 73.88 133 LEU A C 1
ATOM 1052 O O . LEU A 1 133 ? -2.098 2.192 10.929 1.00 73.88 133 LEU A O 1
ATOM 1056 N N . SER A 1 134 ? -3.109 2.529 12.907 1.00 76.75 134 SER A N 1
ATOM 1057 C CA . SER A 1 134 ? -2.444 3.804 13.176 1.00 76.75 134 SER A CA 1
ATOM 1058 C C . SER A 1 134 ? -0.928 3.643 13.296 1.00 76.75 134 SER A C 1
ATOM 1060 O O . SER A 1 134 ? -0.200 4.525 12.854 1.00 76.75 134 SER A O 1
ATOM 1062 N N . SER A 1 135 ? -0.443 2.538 13.871 1.00 78.00 135 SER A N 1
ATOM 1063 C CA . SER A 1 135 ? 0.988 2.232 13.962 1.00 78.00 135 SER A CA 1
ATOM 1064 C C . SER A 1 135 ? 1.603 1.946 12.592 1.00 78.00 135 SER A C 1
ATOM 1066 O O . SER A 1 135 ? 2.684 2.465 12.313 1.00 78.00 135 SER A O 1
ATOM 1068 N N . ILE A 1 136 ? 0.914 1.197 11.724 1.00 76.69 136 ILE A N 1
ATOM 1069 C CA . ILE A 1 136 ? 1.366 0.932 10.349 1.00 76.69 136 ILE A CA 1
ATOM 1070 C C . ILE A 1 136 ? 1.403 2.233 9.541 1.00 76.69 136 ILE A C 1
ATOM 1072 O O . ILE A 1 136 ? 2.395 2.535 8.884 1.00 76.69 136 ILE A O 1
ATOM 1076 N N . PHE A 1 137 ? 0.357 3.053 9.644 1.00 74.44 137 PHE A N 1
ATOM 1077 C CA . PHE A 1 137 ? 0.323 4.351 8.977 1.00 74.44 137 PHE A CA 1
ATOM 1078 C C . PHE A 1 137 ? 1.454 5.261 9.470 1.00 74.44 137 PHE A C 1
ATOM 1080 O O . PHE A 1 137 ? 2.148 5.881 8.669 1.00 74.44 137 PHE A O 1
ATOM 1087 N N . LEU A 1 138 ? 1.685 5.301 10.786 1.00 76.50 138 LEU A N 1
ATOM 1088 C CA . LEU A 1 138 ? 2.765 6.081 11.380 1.00 76.50 138 LEU A CA 1
ATOM 1089 C C . LEU A 1 138 ? 4.142 5.590 10.920 1.00 76.50 138 LEU A C 1
ATOM 1091 O O . LEU A 1 138 ? 4.998 6.415 10.625 1.00 76.50 138 LEU A O 1
ATOM 1095 N N . THR A 1 139 ? 4.363 4.276 10.815 1.00 74.62 139 THR A N 1
ATOM 1096 C CA . THR A 1 139 ? 5.633 3.728 10.304 1.00 74.62 139 THR A CA 1
ATOM 1097 C C . THR A 1 139 ? 5.823 4.027 8.824 1.00 74.62 139 THR A C 1
ATOM 1099 O O . THR A 1 139 ? 6.909 4.452 8.443 1.00 74.62 139 THR A O 1
ATOM 1102 N N . MET A 1 140 ? 4.782 3.910 7.995 1.00 69.38 140 MET A N 1
ATOM 1103 C CA . MET A 1 140 ? 4.855 4.333 6.592 1.00 69.38 140 MET A CA 1
ATOM 1104 C C . MET A 1 140 ? 5.152 5.830 6.464 1.00 69.38 140 MET A C 1
ATOM 1106 O O . MET A 1 140 ? 5.999 6.226 5.662 1.00 69.38 140 MET A O 1
ATOM 1110 N N . PHE A 1 141 ? 4.499 6.662 7.275 1.00 69.69 141 PHE A N 1
ATOM 1111 C CA . PHE A 1 141 ? 4.713 8.105 7.290 1.00 69.69 141 PHE A CA 1
ATOM 1112 C C . PHE A 1 141 ? 6.135 8.458 7.737 1.00 69.69 141 PHE A C 1
ATOM 1114 O O . PHE A 1 141 ? 6.833 9.192 7.043 1.00 69.69 141 PHE A O 1
ATOM 1121 N N . LEU A 1 142 ? 6.602 7.881 8.848 1.00 70.69 142 LEU A N 1
ATOM 1122 C CA . LEU A 1 142 ? 7.963 8.069 9.350 1.00 70.69 142 LEU A CA 1
ATOM 1123 C C . LEU A 1 142 ? 9.006 7.555 8.358 1.00 70.69 142 LEU A C 1
ATOM 1125 O O . LEU A 1 142 ? 10.014 8.222 8.165 1.00 70.69 142 LEU A O 1
ATOM 1129 N N . SER A 1 143 ? 8.762 6.427 7.685 1.00 65.56 143 SER A N 1
ATOM 1130 C CA . SER A 1 143 ? 9.678 5.915 6.660 1.00 65.56 143 SER A CA 1
ATOM 1131 C C . SER A 1 143 ? 9.811 6.893 5.487 1.00 65.56 143 SER A C 1
ATOM 1133 O O . SER A 1 143 ? 10.925 7.227 5.095 1.00 65.56 143 SER A O 1
ATOM 1135 N N . ASN A 1 144 ? 8.704 7.464 5.003 1.00 64.69 144 ASN A N 1
ATOM 1136 C CA . ASN A 1 144 ? 8.734 8.486 3.955 1.00 64.69 144 ASN A CA 1
ATOM 1137 C C . ASN A 1 144 ? 9.319 9.824 4.433 1.00 64.69 144 ASN A C 1
ATOM 1139 O O . ASN A 1 144 ? 9.903 10.554 3.640 1.00 64.69 144 ASN A O 1
ATOM 1143 N N . TYR A 1 145 ? 9.174 10.176 5.709 1.00 66.88 145 TYR A N 1
ATOM 1144 C CA . TYR A 1 145 ? 9.667 11.456 6.218 1.00 66.88 145 TYR A CA 1
ATOM 1145 C C . TYR A 1 145 ? 11.143 11.419 6.624 1.00 66.88 145 TYR A C 1
ATOM 1147 O O . TYR A 1 145 ? 11.862 12.377 6.375 1.00 66.88 145 TYR A O 1
ATOM 1155 N N . PHE A 1 146 ? 11.610 10.338 7.252 1.00 67.12 146 PHE A N 1
ATOM 1156 C CA . PHE A 1 146 ? 12.976 10.241 7.775 1.00 67.12 146 PHE A CA 1
ATOM 1157 C C . PHE A 1 146 ? 13.949 9.577 6.803 1.00 67.12 146 PHE A C 1
ATOM 1159 O O . PHE A 1 146 ? 15.063 10.072 6.642 1.00 67.12 146 PHE A O 1
ATOM 1166 N N . LEU A 1 147 ? 13.560 8.477 6.148 1.00 57.41 147 LEU A N 1
ATOM 1167 C CA . LEU A 1 147 ? 14.484 7.766 5.254 1.00 57.41 147 LEU A CA 1
ATOM 1168 C C . LEU A 1 147 ? 14.615 8.492 3.917 1.00 57.41 147 LEU A C 1
ATOM 1170 O O . LEU A 1 147 ? 15.705 8.596 3.366 1.00 57.41 147 LEU A O 1
ATOM 1174 N N . PHE A 1 148 ? 13.523 9.049 3.407 1.00 56.78 148 PHE A N 1
ATOM 1175 C CA . PHE A 1 148 ? 13.490 9.596 2.054 1.00 56.78 148 PHE A CA 1
ATOM 1176 C C . PHE A 1 148 ? 14.391 10.836 1.860 1.00 56.78 148 PHE A C 1
ATOM 1178 O O . PHE A 1 148 ? 15.146 10.858 0.887 1.00 56.78 148 PHE A O 1
ATOM 1185 N N . PRO A 1 149 ? 14.443 11.829 2.776 1.00 54.97 149 PRO A N 1
ATOM 1186 C CA . PRO A 1 149 ? 15.336 12.982 2.624 1.00 54.97 149 PRO A CA 1
ATOM 1187 C C . PRO A 1 149 ? 16.824 12.643 2.746 1.00 54.97 149 PRO A C 1
ATOM 1189 O O . PRO A 1 149 ? 17.640 13.352 2.167 1.00 54.97 149 PRO A O 1
ATOM 1192 N N . GLN A 1 150 ? 17.186 11.581 3.477 1.00 55.22 150 GLN A N 1
ATOM 1193 C CA . GLN A 1 150 ? 18.583 11.153 3.616 1.00 55.22 150 GLN A CA 1
ATOM 1194 C C . GLN A 1 150 ? 19.032 10.234 2.479 1.00 55.22 150 GLN A C 1
ATOM 1196 O O . GLN A 1 150 ? 20.178 10.309 2.041 1.00 55.22 150 GLN A O 1
ATOM 1201 N N . VAL A 1 151 ? 18.117 9.425 1.942 1.00 51.44 151 VAL A N 1
ATOM 1202 C CA . VAL A 1 151 ? 18.379 8.616 0.752 1.00 51.44 151 VAL A CA 1
ATOM 1203 C C . VAL A 1 151 ? 18.429 9.496 -0.494 1.00 51.44 151 VAL A C 1
ATOM 1205 O O . VAL A 1 151 ? 19.203 9.198 -1.383 1.00 51.44 151 VAL A O 1
ATOM 1208 N N . PHE A 1 152 ? 17.704 10.615 -0.581 1.00 48.66 152 PHE A N 1
ATOM 1209 C CA . PHE A 1 152 ? 17.669 11.433 -1.801 1.00 48.66 152 PHE A CA 1
ATOM 1210 C C . PHE A 1 152 ? 18.992 12.063 -2.279 1.00 48.66 152 PHE A C 1
ATOM 1212 O O . PHE A 1 152 ? 19.235 12.023 -3.488 1.00 48.66 152 PHE A O 1
ATOM 1219 N N . PRO A 1 153 ? 19.867 12.640 -1.431 1.00 50.97 153 PRO A N 1
ATOM 1220 C CA . PRO A 1 153 ? 21.179 13.085 -1.895 1.00 50.97 153 PRO A CA 1
ATOM 1221 C C . PRO A 1 153 ? 22.039 11.893 -2.339 1.00 50.97 153 PRO A C 1
ATOM 1223 O O . PRO A 1 153 ? 22.726 11.990 -3.354 1.00 50.97 153 PRO A O 1
ATOM 1226 N N . ALA A 1 154 ? 21.916 10.744 -1.665 1.00 45.78 154 ALA A N 1
ATOM 1227 C CA . ALA A 1 154 ? 22.574 9.500 -2.058 1.00 45.78 154 ALA A CA 1
ATOM 1228 C C . ALA A 1 154 ? 21.943 8.839 -3.298 1.00 45.78 154 ALA A C 1
ATOM 1230 O O . ALA A 1 154 ? 22.660 8.198 -4.038 1.00 45.78 154 ALA A O 1
ATOM 1231 N N . TYR A 1 155 ? 20.657 9.041 -3.588 1.00 43.28 155 TYR A N 1
ATOM 1232 C CA . TYR A 1 155 ? 19.938 8.541 -4.769 1.00 43.28 155 TYR A CA 1
ATOM 1233 C C . TYR A 1 155 ? 20.185 9.429 -5.995 1.00 43.28 155 TYR A C 1
ATOM 1235 O O . TYR A 1 155 ? 20.191 8.964 -7.131 1.00 43.28 155 TYR A O 1
ATOM 1243 N N . LYS A 1 156 ? 20.440 10.729 -5.783 1.00 46.38 156 LYS A N 1
ATOM 1244 C CA . LYS A 1 156 ? 21.006 11.593 -6.829 1.00 46.38 156 LYS A CA 1
ATOM 1245 C C . LYS A 1 156 ? 22.454 11.215 -7.157 1.00 46.38 156 LYS A C 1
ATOM 1247 O O . LYS A 1 156 ? 22.836 11.330 -8.318 1.00 46.38 156 LYS A O 1
ATOM 1252 N N . ALA A 1 157 ? 23.243 10.795 -6.164 1.00 46.34 157 ALA A N 1
ATOM 1253 C CA . ALA A 1 157 ? 24.656 10.434 -6.333 1.00 46.34 157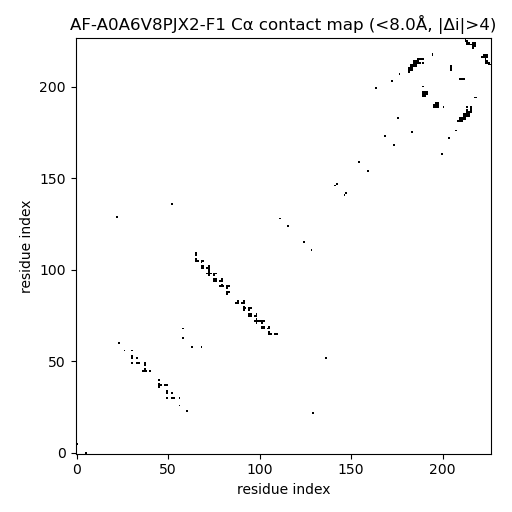 ALA A CA 1
ATOM 1254 C C . ALA A 1 157 ? 24.872 8.980 -6.797 1.00 46.34 157 ALA A C 1
ATOM 1256 O O . ALA A 1 157 ? 25.766 8.701 -7.588 1.00 46.34 157 ALA A O 1
ATOM 1257 N N . VAL A 1 158 ? 24.024 8.070 -6.340 1.00 45.47 158 VAL A N 1
ATOM 1258 C CA . VAL A 1 158 ? 23.919 6.668 -6.726 1.00 45.47 158 VAL A CA 1
ATOM 1259 C C . VAL A 1 158 ? 22.536 6.551 -7.332 1.00 45.47 158 VAL A C 1
ATOM 1261 O O . VAL A 1 158 ? 21.582 6.272 -6.619 1.00 45.47 158 VAL A O 1
ATOM 1264 N N . GLN A 1 159 ? 22.391 6.825 -8.627 1.00 41.69 159 GLN A N 1
ATOM 1265 C CA . GLN A 1 159 ? 21.190 6.376 -9.327 1.00 41.69 159 GLN A CA 1
ATOM 1266 C C . GLN A 1 159 ? 21.262 4.845 -9.299 1.00 41.69 159 GLN A C 1
ATOM 1268 O O . GLN A 1 159 ? 22.049 4.299 -10.073 1.00 41.69 159 GLN A O 1
ATOM 1273 N N . PRO A 1 160 ? 20.538 4.120 -8.416 1.00 43.59 160 PRO A N 1
ATOM 1274 C CA . PRO A 1 160 ? 20.683 2.663 -8.350 1.00 43.59 160 PRO A CA 1
ATOM 1275 C C . PRO A 1 160 ? 20.186 2.048 -9.663 1.00 43.59 160 PRO A C 1
ATOM 1277 O O . PRO A 1 160 ? 20.618 0.981 -10.077 1.00 43.59 160 PRO A O 1
ATOM 1280 N N . PHE A 1 161 ? 19.343 2.814 -10.354 1.00 44.69 161 PHE A N 1
ATOM 1281 C CA . PHE A 1 161 ? 18.961 2.664 -11.732 1.00 44.69 161 PHE A CA 1
ATOM 1282 C C . PHE A 1 161 ? 18.945 4.091 -12.276 1.00 44.69 161 PHE A C 1
ATOM 1284 O O . PHE A 1 161 ? 18.076 4.888 -11.911 1.00 44.69 161 PHE A O 1
ATOM 1291 N N . LYS A 1 162 ? 19.894 4.454 -13.149 1.00 43.44 162 LYS A N 1
ATOM 1292 C CA . LYS A 1 162 ? 19.516 5.398 -14.202 1.00 43.44 162 LYS A CA 1
ATOM 1293 C C . LYS A 1 162 ? 18.298 4.739 -14.822 1.00 43.44 162 LYS A C 1
ATOM 1295 O O . LYS A 1 162 ? 18.417 3.648 -15.373 1.00 43.44 162 LYS A O 1
ATOM 1300 N N . ILE A 1 163 ? 17.120 5.340 -14.660 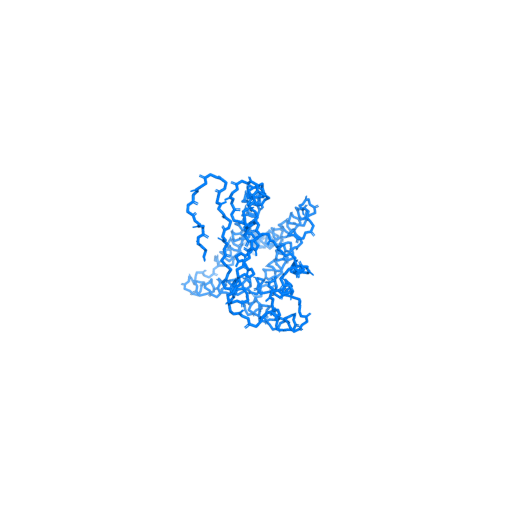1.00 43.62 163 ILE A N 1
ATOM 1301 C CA . ILE A 1 163 ? 16.014 5.038 -15.556 1.00 43.62 163 ILE A CA 1
ATOM 1302 C C . ILE A 1 163 ? 16.554 5.522 -16.892 1.00 43.62 163 ILE A C 1
ATOM 1304 O O . ILE A 1 163 ? 16.439 6.697 -17.237 1.00 43.62 163 ILE A O 1
ATOM 1308 N N . TYR A 1 164 ? 17.273 4.640 -17.586 1.00 44.69 164 TYR A N 1
ATOM 1309 C CA . TYR A 1 164 ? 17.517 4.791 -18.994 1.00 44.69 164 TYR A CA 1
ATOM 1310 C C . TYR A 1 164 ? 16.114 4.839 -19.532 1.00 44.69 164 TYR A C 1
ATOM 1312 O O . TYR A 1 164 ? 15.400 3.839 -19.543 1.00 44.69 164 TYR A O 1
ATOM 1320 N N . THR A 1 165 ? 15.667 6.044 -19.855 1.00 46.22 165 THR A N 1
ATOM 1321 C CA . THR A 1 165 ? 14.531 6.214 -20.721 1.00 46.22 165 THR A CA 1
ATOM 1322 C C . THR A 1 165 ? 14.924 5.462 -21.985 1.00 46.22 165 THR A C 1
ATOM 1324 O O . THR A 1 165 ? 15.608 5.964 -22.873 1.00 46.22 165 THR A O 1
ATOM 1327 N N . SER A 1 166 ? 14.506 4.200 -22.033 1.00 48.28 166 SER A N 1
ATOM 1328 C CA . SER A 1 166 ? 14.625 3.255 -23.139 1.00 48.28 166 SER A CA 1
ATOM 132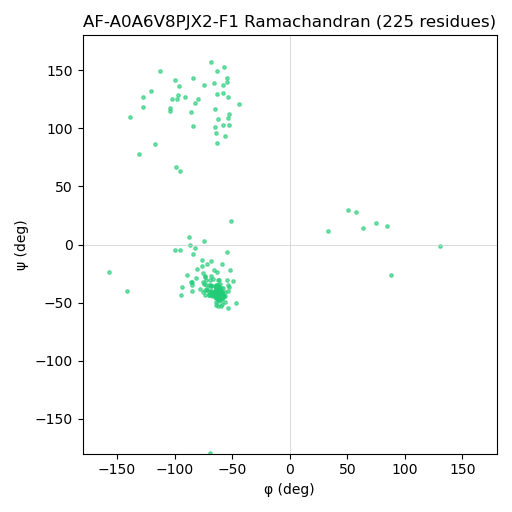9 C C . SER A 1 166 ? 14.033 3.825 -24.434 1.00 48.28 166 SER A C 1
ATOM 1331 O O . SER A 1 166 ? 14.225 3.271 -25.514 1.00 48.28 166 SER A O 1
ATOM 1333 N N . PHE A 1 167 ? 13.395 4.995 -24.347 1.00 50.00 167 PHE A N 1
ATOM 1334 C CA . PHE A 1 167 ? 12.968 5.849 -25.441 1.00 50.00 167 PHE A CA 1
ATOM 1335 C C . PHE A 1 167 ? 14.049 6.142 -26.482 1.00 50.00 167 PHE A C 1
ATOM 1337 O O . PHE A 1 167 ? 13.713 6.247 -27.661 1.00 50.00 167 PHE A O 1
ATOM 1344 N N . THR A 1 168 ? 15.332 6.203 -26.117 1.00 53.94 168 THR A N 1
ATOM 1345 C CA . THR A 1 168 ? 16.402 6.336 -27.117 1.00 53.94 168 THR A CA 1
ATOM 1346 C C . THR A 1 168 ? 17.517 5.330 -26.891 1.00 53.94 168 THR A C 1
ATOM 1348 O O . THR A 1 168 ? 18.597 5.672 -26.421 1.00 53.94 168 THR A O 1
ATOM 1351 N N . MET A 1 169 ? 17.263 4.080 -27.295 1.00 59.41 169 MET A N 1
ATOM 1352 C CA . MET A 1 169 ? 18.318 3.101 -27.582 1.00 59.41 169 MET A CA 1
ATOM 1353 C C . MET A 1 169 ? 19.427 3.789 -28.404 1.00 59.41 169 MET A C 1
ATOM 1355 O O . MET A 1 169 ? 19.118 4.307 -29.490 1.00 59.41 169 MET A O 1
ATOM 1359 N N . PRO A 1 170 ? 20.687 3.829 -27.922 1.00 64.12 170 PRO A N 1
ATOM 1360 C CA . PRO A 1 170 ? 21.763 4.504 -28.635 1.00 64.12 170 PRO A CA 1
ATOM 1361 C C . PRO A 1 170 ? 21.870 3.973 -30.065 1.00 64.12 170 PRO A C 1
ATOM 1363 O O . PRO A 1 170 ? 21.678 2.781 -30.314 1.00 64.12 170 PRO A O 1
ATOM 1366 N N . ARG A 1 171 ? 22.176 4.847 -31.032 1.00 67.12 171 ARG A N 1
ATOM 1367 C CA . ARG A 1 171 ? 22.201 4.482 -32.463 1.00 67.12 171 ARG A CA 1
ATOM 1368 C C . ARG A 1 171 ? 23.095 3.264 -32.744 1.00 67.12 171 ARG A C 1
ATOM 1370 O O . ARG A 1 171 ? 22.732 2.435 -33.574 1.00 67.12 171 ARG A O 1
ATOM 1377 N N . ALA A 1 172 ? 24.198 3.127 -32.007 1.00 64.88 172 ALA A N 1
ATOM 1378 C CA . ALA A 1 172 ? 25.098 1.976 -32.079 1.00 64.88 172 ALA A CA 1
ATOM 1379 C C . ALA A 1 172 ? 24.400 0.647 -31.738 1.00 64.88 172 ALA A C 1
ATOM 1381 O O . ALA A 1 172 ? 24.620 -0.360 -32.404 1.00 64.88 172 ALA A O 1
ATOM 1382 N N . TYR A 1 173 ? 23.483 0.643 -30.769 1.00 67.56 173 TYR A N 1
ATOM 1383 C CA . TYR A 1 173 ? 22.761 -0.561 -30.361 1.00 67.56 173 TYR A CA 1
ATOM 1384 C C . TYR A 1 173 ? 21.720 -1.014 -31.384 1.00 67.56 173 TYR A C 1
ATOM 1386 O O . TYR A 1 173 ? 21.566 -2.217 -31.604 1.00 67.56 173 TYR A O 1
ATOM 1394 N N . LYS A 1 174 ? 21.054 -0.080 -32.079 1.00 72.19 174 LYS A N 1
ATOM 1395 C CA . LYS A 1 174 ? 20.175 -0.436 -33.210 1.00 72.19 174 LYS A CA 1
ATOM 1396 C C . LYS A 1 174 ? 20.942 -1.191 -34.298 1.00 72.19 174 LYS A C 1
ATOM 1398 O O . LYS A 1 174 ? 20.405 -2.129 -34.878 1.00 72.19 174 LYS A O 1
ATOM 1403 N N . TRP A 1 175 ? 22.196 -0.807 -34.536 1.00 76.00 175 TRP A N 1
ATOM 1404 C CA . TRP A 1 175 ? 23.084 -1.490 -35.474 1.00 76.00 175 TRP A CA 1
ATOM 1405 C C . TRP A 1 175 ? 23.585 -2.843 -34.934 1.00 76.00 175 TRP A C 1
ATOM 1407 O O . TRP A 1 175 ? 23.526 -3.832 -35.663 1.00 76.00 175 TRP A O 1
ATOM 1417 N N . LEU A 1 176 ? 23.989 -2.923 -33.656 1.00 69.56 176 LEU A N 1
ATOM 1418 C CA . LEU A 1 176 ? 24.459 -4.162 -33.003 1.00 69.56 176 LEU A CA 1
ATOM 1419 C C . LEU A 1 176 ? 23.400 -5.275 -33.009 1.00 69.56 176 LEU A C 1
ATOM 1421 O O . LEU A 1 176 ? 23.717 -6.443 -33.253 1.00 69.56 176 LEU A O 1
ATOM 1425 N N . LYS A 1 177 ? 22.131 -4.914 -32.775 1.00 71.88 177 LYS A N 1
ATOM 1426 C CA . LYS A 1 177 ? 21.000 -5.853 -32.798 1.00 71.88 177 LYS A CA 1
ATOM 1427 C C . LYS A 1 177 ? 20.811 -6.511 -34.171 1.00 71.88 177 LYS A C 1
ATOM 1429 O O . LYS A 1 177 ? 20.355 -7.646 -34.231 1.00 71.88 177 LYS A O 1
ATOM 1434 N N . ALA A 1 178 ? 21.155 -5.816 -35.254 1.00 78.75 178 ALA A N 1
ATOM 1435 C CA . ALA A 1 178 ? 21.000 -6.314 -36.619 1.00 78.75 178 ALA A CA 1
ATOM 1436 C C . ALA A 1 178 ? 22.161 -7.210 -37.089 1.00 78.75 178 ALA A C 1
ATOM 1438 O O . ALA A 1 178 ? 22.074 -7.792 -38.167 1.00 78.75 178 ALA A O 1
ATOM 1439 N N . GLN A 1 179 ? 23.245 -7.321 -36.314 1.00 78.88 179 GLN A N 1
ATOM 1440 C CA . GLN A 1 179 ? 24.392 -8.145 -36.698 1.00 78.88 179 GLN A CA 1
ATOM 1441 C C . GLN A 1 179 ? 24.083 -9.643 -36.524 1.00 78.88 179 GLN A C 1
ATOM 1443 O O . GLN A 1 179 ? 23.518 -10.017 -35.493 1.00 78.88 179 GLN A O 1
ATOM 1448 N N . PRO A 1 180 ? 24.464 -10.514 -37.472 1.00 78.50 180 PRO A N 1
ATOM 1449 C CA . PRO A 1 180 ? 24.201 -11.952 -37.385 1.00 78.50 180 PRO A CA 1
ATOM 1450 C C . PRO A 1 180 ? 25.124 -12.698 -36.406 1.00 78.50 180 PRO A C 1
ATOM 1452 O O . PRO A 1 180 ? 24.844 -13.841 -36.076 1.00 78.50 180 PRO A O 1
ATOM 1455 N N . GLN A 1 181 ? 26.219 -12.085 -35.948 1.00 78.31 181 GLN A N 1
ATOM 1456 C CA . GLN A 1 181 ? 27.188 -12.727 -35.055 1.00 78.31 181 GLN A CA 1
ATOM 1457 C C . GLN A 1 181 ? 26.767 -12.644 -33.578 1.00 78.31 181 GLN A C 1
ATOM 1459 O O . GLN A 1 181 ? 26.260 -11.609 -33.126 1.00 78.31 181 GLN A O 1
ATOM 1464 N N . ASP A 1 182 ? 27.055 -13.706 -32.820 1.00 66.81 182 ASP A N 1
ATOM 1465 C CA . ASP A 1 182 ? 26.784 -13.813 -31.373 1.00 66.81 182 ASP A CA 1
ATOM 1466 C C . ASP A 1 182 ? 27.771 -13.010 -30.511 1.00 66.81 182 ASP A C 1
ATOM 1468 O O . ASP A 1 182 ? 27.452 -12.577 -29.400 1.00 66.81 182 ASP A O 1
ATOM 1472 N N . PHE A 1 183 ? 28.967 -12.765 -31.048 1.00 62.78 183 PHE A N 1
ATOM 1473 C CA . PHE A 1 183 ? 30.030 -12.006 -30.402 1.00 62.78 183 PHE A CA 1
ATOM 1474 C C . PHE A 1 183 ? 30.392 -10.808 -31.261 1.00 62.78 183 PHE A C 1
ATOM 1476 O O . PHE A 1 183 ? 30.590 -10.935 -32.470 1.00 62.78 183 PHE A O 1
ATOM 1483 N N . ILE A 1 184 ? 30.480 -9.640 -30.630 1.00 63.53 184 ILE A N 1
ATOM 1484 C CA . ILE A 1 184 ? 30.865 -8.409 -31.311 1.00 63.53 184 ILE A CA 1
ATOM 1485 C C . ILE A 1 184 ? 32.018 -7.797 -30.528 1.00 63.53 184 ILE A C 1
ATOM 1487 O O . ILE A 1 184 ? 31.888 -7.473 -29.347 1.00 63.53 184 ILE A O 1
ATOM 1491 N N . ILE A 1 185 ? 33.163 -7.686 -31.196 1.00 65.94 185 ILE A N 1
ATOM 1492 C CA . ILE A 1 185 ? 34.329 -6.974 -30.681 1.00 65.94 185 ILE A CA 1
ATOM 1493 C C . ILE A 1 185 ? 34.087 -5.501 -30.981 1.00 65.94 185 ILE A C 1
ATOM 1495 O O . ILE A 1 185 ? 33.857 -5.133 -32.134 1.00 65.94 185 ILE A O 1
ATOM 1499 N N . VAL A 1 186 ? 34.088 -4.666 -29.947 1.00 64.31 186 VAL A N 1
ATOM 1500 C CA . VAL A 1 186 ? 33.885 -3.224 -30.106 1.00 64.31 186 VAL A CA 1
ATOM 1501 C C . VAL A 1 186 ? 35.005 -2.476 -29.410 1.00 64.31 186 VAL A C 1
ATOM 1503 O O . VAL A 1 186 ? 35.254 -2.671 -28.224 1.00 64.31 186 VAL A O 1
ATOM 1506 N N . GLU A 1 187 ? 35.646 -1.583 -30.156 1.00 56.34 187 GLU A N 1
ATOM 1507 C CA . GLU A 1 187 ? 36.645 -0.641 -29.656 1.00 56.34 187 GLU A CA 1
ATOM 1508 C C . GLU A 1 187 ? 35.968 0.698 -29.347 1.00 56.34 187 GLU A C 1
ATOM 1510 O O . GLU A 1 187 ? 36.220 1.721 -29.979 1.00 56.34 187 GLU A O 1
ATOM 1515 N N . TYR A 1 188 ? 35.043 0.692 -28.392 1.00 59.75 188 TYR A N 1
ATOM 1516 C CA . TYR A 1 188 ? 34.530 1.930 -27.811 1.00 59.75 188 TYR A CA 1
ATOM 1517 C C . TYR A 1 188 ? 34.983 2.017 -26.357 1.00 59.75 188 TYR A C 1
ATOM 1519 O O . TYR A 1 188 ? 35.136 0.979 -25.706 1.00 59.75 188 TYR A O 1
ATOM 1527 N N . PRO A 1 189 ? 35.193 3.229 -25.816 1.00 59.69 189 PRO A N 1
ATOM 1528 C CA . PRO A 1 189 ? 35.496 3.382 -24.404 1.00 59.69 189 PRO A CA 1
ATOM 1529 C C . PRO A 1 189 ? 34.282 2.915 -23.587 1.00 59.69 189 PRO A C 1
ATOM 1531 O O . PRO A 1 189 ? 33.336 3.666 -23.371 1.00 59.69 189 PRO A O 1
ATOM 1534 N N . LEU A 1 190 ? 34.298 1.652 -23.138 1.00 64.50 190 LEU A N 1
ATOM 1535 C CA . LEU A 1 190 ? 33.356 1.167 -22.119 1.00 64.50 190 LEU A CA 1
ATOM 1536 C C . LEU A 1 190 ? 33.626 1.805 -20.760 1.00 64.50 190 LEU A C 1
ATOM 1538 O O . LEU A 1 190 ? 32.803 1.678 -19.860 1.00 64.50 190 LEU A O 1
ATOM 1542 N N . LEU A 1 191 ? 34.785 2.442 -20.618 1.00 65.62 191 LEU A N 1
ATOM 1543 C CA . LEU A 1 191 ? 35.201 3.120 -19.413 1.00 65.62 191 LEU A CA 1
ATOM 1544 C C . LEU A 1 191 ? 34.879 4.609 -19.522 1.00 65.62 191 LEU A C 1
ATOM 1546 O O . LEU A 1 191 ? 35.116 5.228 -20.563 1.00 65.62 191 LEU A O 1
ATOM 1550 N N . ASP A 1 192 ? 34.352 5.181 -18.450 1.00 69.44 192 ASP A N 1
ATOM 1551 C CA . ASP A 1 192 ? 34.247 6.626 -18.300 1.00 69.44 192 ASP A CA 1
ATOM 1552 C C . ASP A 1 192 ? 35.636 7.274 -18.127 1.00 69.44 192 ASP A C 1
ATOM 1554 O O . ASP A 1 192 ? 36.678 6.610 -18.123 1.00 69.44 192 ASP A O 1
ATOM 1558 N N . GLU A 1 193 ? 35.674 8.599 -17.972 1.00 72.75 193 GLU A N 1
ATOM 1559 C CA . GLU A 1 193 ? 36.926 9.339 -17.749 1.00 72.75 193 GLU A CA 1
ATOM 1560 C C . GLU A 1 193 ? 37.688 8.887 -16.487 1.00 72.75 193 GLU A C 1
ATOM 1562 O O . GLU A 1 193 ? 38.879 9.170 -16.356 1.00 72.75 193 GLU A O 1
ATOM 1567 N N . ARG A 1 194 ? 37.021 8.171 -15.571 1.00 73.12 194 ARG A N 1
ATOM 1568 C CA . ARG A 1 194 ? 37.574 7.643 -14.317 1.00 73.12 194 ARG A CA 1
ATOM 1569 C C . ARG A 1 194 ? 38.043 6.193 -14.445 1.00 73.12 194 ARG A C 1
ATOM 1571 O O . ARG A 1 194 ? 38.657 5.679 -13.513 1.00 73.12 194 ARG A O 1
ATOM 1578 N N . GLY A 1 195 ? 37.825 5.549 -15.592 1.00 68.44 195 GLY A N 1
ATOM 1579 C CA . GLY A 1 195 ? 38.207 4.158 -15.809 1.00 68.44 195 GLY A CA 1
ATOM 1580 C C . GLY A 1 195 ? 37.176 3.145 -15.304 1.00 68.44 195 GLY A C 1
ATOM 1581 O O . GLY A 1 195 ? 37.539 1.978 -15.154 1.00 68.44 195 GLY A O 1
ATOM 1582 N N . GLU A 1 196 ? 35.938 3.571 -15.036 1.00 68.00 196 GLU A N 1
ATOM 1583 C CA . GLU A 1 196 ? 34.837 2.730 -14.552 1.00 68.00 196 GLU A CA 1
ATOM 1584 C C . GLU A 1 196 ? 33.901 2.332 -15.698 1.00 68.00 196 GLU A C 1
ATOM 1586 O O . GLU A 1 196 ? 33.625 3.133 -16.591 1.00 68.00 196 GLU A O 1
ATOM 1591 N N . LEU A 1 197 ? 33.395 1.094 -15.683 1.00 64.94 197 LEU A N 1
ATOM 1592 C CA . LEU A 1 197 ? 32.472 0.603 -16.711 1.00 64.94 197 LEU A CA 1
ATOM 1593 C C . LEU A 1 197 ? 31.160 1.396 -16.703 1.00 64.94 197 LEU A C 1
ATOM 1595 O O . LEU A 1 197 ? 30.496 1.498 -15.674 1.00 64.94 197 LEU A O 1
ATOM 1599 N N . TYR A 1 198 ? 30.733 1.882 -17.869 1.00 69.19 198 TYR A N 1
ATOM 1600 C CA . TYR A 1 198 ? 29.412 2.481 -18.029 1.00 69.19 198 TYR A CA 1
ATOM 1601 C C . TYR A 1 198 ? 28.317 1.417 -17.796 1.00 69.19 198 TYR A C 1
ATOM 1603 O O . TYR A 1 198 ? 28.208 0.472 -18.589 1.00 69.19 198 TYR A O 1
ATOM 1611 N N . PRO A 1 199 ? 27.466 1.563 -16.762 1.00 65.75 199 PRO A N 1
ATOM 1612 C CA . PRO A 1 199 ? 26.463 0.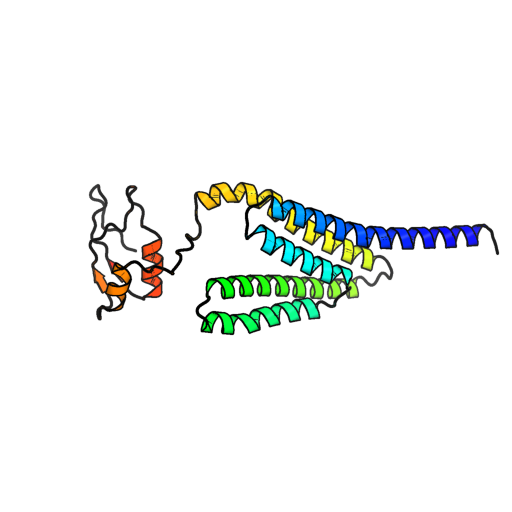554 -16.406 1.00 65.75 199 PRO A CA 1
ATOM 1613 C C . PRO A 1 199 ? 25.414 0.320 -17.506 1.00 65.75 199 PRO A C 1
ATOM 1615 O O . PRO A 1 199 ? 24.860 -0.774 -17.614 1.00 65.75 199 PRO A O 1
ATOM 1618 N N . ASP A 1 200 ? 25.203 1.309 -18.379 1.00 65.56 200 ASP A N 1
ATOM 1619 C CA . ASP A 1 200 ? 24.337 1.236 -19.558 1.00 65.56 200 ASP A CA 1
ATOM 1620 C C . ASP A 1 200 ? 24.694 0.035 -20.451 1.00 65.56 200 ASP A C 1
ATOM 1622 O O . ASP A 1 200 ? 23.814 -0.645 -20.977 1.00 65.56 200 ASP A O 1
ATOM 1626 N N . TYR A 1 201 ? 25.990 -0.249 -20.624 1.00 65.50 201 TYR A N 1
ATOM 1627 C CA . TYR A 1 201 ? 26.447 -1.271 -21.567 1.00 65.50 201 TYR A CA 1
ATOM 1628 C C . TYR A 1 201 ? 26.171 -2.686 -21.064 1.00 65.50 201 TYR A C 1
ATOM 1630 O O . TYR A 1 201 ? 25.754 -3.536 -21.853 1.00 65.50 201 TYR A O 1
ATOM 1638 N N . LEU A 1 202 ? 26.345 -2.920 -19.760 1.00 65.88 202 LEU A N 1
ATOM 1639 C CA . LEU A 1 202 ? 26.010 -4.184 -19.096 1.00 65.88 202 LEU A CA 1
ATOM 1640 C C . LEU A 1 202 ? 24.520 -4.507 -19.248 1.00 65.88 202 LEU A C 1
ATOM 1642 O O . LEU A 1 202 ? 24.155 -5.634 -19.583 1.00 65.88 202 LEU A O 1
ATOM 1646 N N . HIS A 1 203 ? 23.660 -3.501 -19.083 1.00 65.12 203 HIS A N 1
ATOM 1647 C CA . HIS A 1 203 ? 22.218 -3.654 -19.257 1.00 65.12 203 HIS A CA 1
ATOM 1648 C C . HIS A 1 203 ? 21.851 -4.100 -20.685 1.00 65.12 203 HIS A C 1
ATOM 1650 O O . HIS A 1 203 ? 21.118 -5.073 -20.873 1.00 65.12 203 HIS A O 1
ATOM 1656 N N . PHE A 1 204 ? 22.404 -3.452 -21.715 1.00 63.03 204 PHE A N 1
ATOM 1657 C CA . PHE A 1 204 ? 22.102 -3.821 -23.102 1.00 63.03 204 PHE A CA 1
ATOM 1658 C C . PHE A 1 204 ? 22.765 -5.134 -23.559 1.00 63.03 204 PHE A C 1
ATOM 1660 O O . PHE A 1 204 ? 22.208 -5.815 -24.422 1.00 63.03 204 PHE A O 1
ATOM 1667 N N . GLN A 1 205 ? 23.915 -5.521 -22.993 1.00 65.38 205 GLN A N 1
ATOM 1668 C CA . GLN A 1 205 ? 24.502 -6.853 -23.212 1.00 65.38 205 GLN A CA 1
ATOM 1669 C C . GLN A 1 205 ? 23.541 -7.961 -22.769 1.00 65.38 205 GLN A C 1
ATOM 1671 O O . GLN A 1 205 ? 23.294 -8.908 -23.519 1.00 65.38 205 GLN A O 1
ATOM 1676 N N . GLN A 1 206 ? 22.956 -7.811 -21.576 1.00 66.19 206 GLN A N 1
ATOM 1677 C CA . GLN A 1 206 ? 22.022 -8.784 -21.009 1.00 66.19 206 GLN A CA 1
ATOM 1678 C C . GLN A 1 206 ? 20.733 -8.896 -21.831 1.00 66.19 206 GLN A C 1
ATOM 1680 O O . GLN A 1 206 ? 20.287 -10.005 -22.110 1.00 66.19 206 GLN A O 1
ATOM 1685 N N . ILE A 1 207 ? 20.168 -7.771 -22.281 1.00 62.97 207 ILE A N 1
ATOM 1686 C CA . ILE A 1 207 ? 18.921 -7.760 -23.070 1.00 62.97 207 ILE A CA 1
ATOM 1687 C C . ILE A 1 207 ? 19.082 -8.459 -24.426 1.00 62.97 207 ILE A C 1
ATOM 1689 O O . ILE A 1 207 ? 18.139 -9.076 -24.922 1.00 62.97 207 ILE A O 1
ATOM 1693 N N . HIS A 1 208 ? 20.252 -8.353 -25.056 1.00 64.12 208 HIS A N 1
ATOM 1694 C CA . HIS A 1 208 ? 20.470 -8.877 -26.407 1.00 64.12 208 HIS A CA 1
ATOM 1695 C C . HIS A 1 208 ? 21.172 -10.235 -26.451 1.00 64.12 208 HIS A C 1
ATOM 1697 O O . HIS A 1 208 ? 21.327 -10.781 -27.540 1.00 64.12 208 HIS A O 1
ATOM 1703 N N . GLY A 1 209 ? 21.600 -10.774 -25.304 1.00 62.88 209 GLY A N 1
ATOM 1704 C CA . GLY A 1 209 ? 22.310 -12.054 -25.233 1.00 62.88 209 GLY A CA 1
ATOM 1705 C C . GLY A 1 209 ? 23.667 -12.052 -25.944 1.00 62.88 209 GLY A C 1
ATOM 1706 O O . GLY A 1 209 ? 24.226 -13.116 -26.192 1.00 62.88 209 GLY A O 1
ATOM 1707 N N . LYS A 1 210 ? 24.202 -10.871 -26.280 1.00 65.38 210 LYS A N 1
ATOM 1708 C CA . LYS A 1 210 ? 25.483 -10.722 -26.976 1.00 65.38 210 LYS A CA 1
ATOM 1709 C C . LYS A 1 210 ? 26.560 -10.323 -25.986 1.00 65.38 210 LYS A C 1
ATOM 1711 O O . LYS A 1 210 ? 26.428 -9.304 -25.306 1.00 65.38 210 LYS A O 1
ATOM 1716 N N . LYS A 1 211 ? 27.648 -11.093 -25.936 1.00 64.50 211 LYS A N 1
ATOM 1717 C CA . LYS A 1 211 ? 28.826 -10.713 -25.145 1.00 64.50 211 LYS A CA 1
ATOM 1718 C C . LYS A 1 211 ? 29.632 -9.694 -25.945 1.00 64.50 211 LYS A C 1
ATOM 1720 O O . LYS A 1 211 ? 29.978 -9.961 -27.099 1.00 64.50 211 LYS A O 1
ATOM 1725 N N . LEU A 1 212 ? 29.911 -8.532 -25.355 1.00 64.88 212 LEU A N 1
ATOM 1726 C CA . LEU A 1 212 ? 30.829 -7.564 -25.955 1.00 64.88 212 LEU A CA 1
ATOM 1727 C C . LEU A 1 212 ? 32.196 -7.757 -25.317 1.00 64.88 212 LEU A C 1
ATOM 1729 O O . LEU A 1 212 ? 32.318 -7.748 -24.095 1.00 64.88 212 LEU A O 1
ATOM 1733 N N . PHE A 1 213 ? 33.215 -7.902 -26.153 1.00 63.66 213 PHE A N 1
ATOM 1734 C CA . PHE A 1 213 ? 34.600 -7.909 -25.703 1.00 63.66 213 PHE A CA 1
ATOM 1735 C C . PHE A 1 213 ? 35.183 -6.522 -25.921 1.00 63.66 213 PHE A C 1
ATOM 1737 O O . PHE A 1 213 ? 35.132 -6.000 -27.038 1.00 63.66 213 PHE A O 1
ATOM 1744 N N . ASN A 1 214 ? 35.729 -5.935 -24.858 1.00 62.56 214 ASN A N 1
ATOM 1745 C CA . ASN A 1 214 ? 36.426 -4.664 -24.943 1.00 62.56 214 ASN A CA 1
ATOM 1746 C C . ASN A 1 214 ? 37.931 -4.883 -24.869 1.00 62.56 214 ASN A C 1
ATOM 1748 O O . ASN A 1 214 ? 38.464 -5.309 -23.846 1.00 62.56 214 ASN A O 1
ATOM 1752 N N . LEU A 1 215 ? 38.602 -4.566 -25.971 1.00 64.31 215 LEU A N 1
ATOM 1753 C CA . LEU A 1 215 ? 40.057 -4.609 -26.074 1.00 64.31 215 LEU A CA 1
ATOM 1754 C C . LEU A 1 215 ? 40.716 -3.301 -25.613 1.00 64.31 215 LEU A C 1
ATOM 1756 O O . LEU A 1 215 ? 41.941 -3.206 -25.630 1.00 64.31 215 LEU A O 1
ATOM 1760 N N . ALA A 1 216 ? 39.939 -2.294 -25.194 1.00 60.88 216 ALA A N 1
ATOM 1761 C CA . ALA A 1 216 ? 40.491 -1.047 -24.688 1.00 60.88 216 ALA A CA 1
ATOM 1762 C C . ALA A 1 216 ? 41.318 -1.317 -23.424 1.00 60.88 216 ALA A C 1
ATOM 1764 O O . ALA A 1 216 ? 40.792 -1.607 -22.347 1.00 60.88 216 ALA A O 1
ATOM 1765 N N . LEU A 1 217 ? 42.637 -1.207 -23.574 1.00 54.97 217 LEU A N 1
ATOM 1766 C CA . LEU A 1 217 ? 43.585 -1.243 -22.473 1.00 54.97 217 LEU A CA 1
ATOM 1767 C C . LEU A 1 217 ? 43.236 -0.124 -21.489 1.00 54.97 217 LEU A C 1
ATOM 1769 O O . LEU A 1 217 ? 43.074 1.037 -21.878 1.00 54.97 217 LEU A O 1
ATOM 1773 N N . LYS A 1 218 ? 43.151 -0.462 -20.199 1.00 58.28 218 LYS A N 1
ATOM 1774 C CA . LYS A 1 218 ? 43.036 0.540 -19.135 1.00 58.28 218 LYS A CA 1
ATOM 1775 C C . LYS A 1 218 ? 44.201 1.521 -19.317 1.00 58.28 218 LYS A C 1
ATOM 1777 O O . LYS A 1 218 ? 45.346 1.070 -19.419 1.00 58.28 218 LYS A O 1
ATOM 1782 N N . ARG A 1 219 ? 43.939 2.836 -19.394 1.00 54.53 219 ARG A N 1
ATOM 1783 C CA . ARG A 1 219 ? 44.998 3.869 -19.414 1.00 54.53 219 ARG A CA 1
ATOM 1784 C C . ARG A 1 219 ? 45.907 3.605 -18.205 1.00 54.53 219 ARG A C 1
ATOM 1786 O O . ARG A 1 219 ? 45.493 3.839 -17.077 1.00 54.53 219 ARG A O 1
ATOM 1793 N N . GLY A 1 220 ? 47.083 3.020 -18.438 1.00 63.84 220 GLY A N 1
ATOM 1794 C CA . GLY A 1 220 ? 47.939 2.452 -17.387 1.00 63.84 220 GLY A CA 1
ATOM 1795 C C . GLY A 1 220 ? 48.459 1.027 -17.636 1.00 63.84 220 GLY A C 1
ATOM 1796 O O . GLY A 1 220 ? 49.209 0.528 -16.808 1.00 63.84 220 GLY A O 1
ATOM 1797 N N . GLY A 1 221 ? 48.101 0.364 -18.745 1.00 62.81 221 GLY A N 1
ATOM 1798 C CA . GLY A 1 221 ? 48.695 -0.929 -19.131 1.00 62.81 221 GLY A CA 1
ATOM 1799 C C . GLY A 1 221 ? 48.213 -2.131 -18.311 1.00 62.81 221 GLY A C 1
ATOM 1800 O O . GLY A 1 221 ? 48.869 -3.168 -18.289 1.00 62.81 221 GLY A O 1
ATOM 1801 N N . GLY A 1 222 ? 47.074 -1.998 -17.626 1.00 61.19 222 GLY A N 1
ATOM 1802 C CA . GLY A 1 222 ? 46.440 -3.115 -16.928 1.00 61.19 222 GLY A CA 1
ATOM 1803 C C . GLY A 1 222 ? 45.875 -4.160 -17.903 1.00 61.19 222 GLY A C 1
ATOM 1804 O O . GLY A 1 222 ? 45.590 -3.824 -19.056 1.00 61.19 222 GLY A O 1
ATOM 1805 N N . PRO A 1 223 ? 45.691 -5.416 -17.454 1.00 58.19 223 PRO A N 1
ATOM 1806 C CA . PRO A 1 223 ? 45.089 -6.463 -18.272 1.00 58.19 223 PRO A CA 1
ATOM 1807 C C . PRO A 1 223 ? 43.686 -6.050 -18.761 1.00 58.19 223 PRO A C 1
ATOM 1809 O O . PRO A 1 223 ? 43.019 -5.251 -18.093 1.00 58.19 223 PRO A O 1
ATOM 1812 N N . PRO A 1 224 ? 43.229 -6.578 -19.913 1.00 57.12 224 PRO A N 1
ATOM 1813 C CA . PRO A 1 224 ? 41.887 -6.315 -20.425 1.00 57.12 224 PRO A CA 1
ATOM 1814 C C . PRO A 1 224 ? 40.827 -6.658 -19.372 1.00 57.12 224 PRO A C 1
ATOM 1816 O O . PRO A 1 224 ? 40.953 -7.643 -18.640 1.00 57.12 224 PRO A O 1
ATOM 1819 N N . VAL A 1 225 ? 39.796 -5.818 -19.278 1.00 55.41 225 VAL A N 1
ATOM 1820 C CA . VAL A 1 225 ? 38.694 -6.008 -18.330 1.00 55.41 225 VAL A CA 1
ATOM 1821 C C . VAL A 1 225 ? 37.666 -6.927 -18.977 1.00 55.41 225 VAL A C 1
ATOM 1823 O O . VAL A 1 225 ? 37.043 -6.566 -19.974 1.00 55.41 225 VAL A O 1
ATOM 1826 N N . TRP A 1 226 ? 37.504 -8.116 -18.405 1.00 53.16 226 TRP A N 1
ATOM 1827 C CA . TRP A 1 226 ? 36.495 -9.086 -18.824 1.00 53.16 226 TRP A CA 1
ATOM 1828 C C . TRP A 1 226 ? 35.219 -8.850 -18.008 1.00 53.16 226 TRP A C 1
ATOM 1830 O O . TRP A 1 226 ? 35.288 -8.787 -16.780 1.00 53.16 226 TRP A O 1
ATOM 1840 N N . SER A 1 227 ? 34.083 -8.690 -18.691 1.00 51.22 227 SER A N 1
ATOM 1841 C CA . SER A 1 227 ? 32.737 -8.579 -18.103 1.00 51.22 227 SER A CA 1
ATOM 1842 C C . SER A 1 227 ? 31.934 -9.844 -18.349 1.00 51.22 227 SER A C 1
ATOM 1844 O O . SER A 1 227 ? 31.944 -10.286 -19.524 1.00 51.22 227 SER A O 1
#

Nearest PDB structures (foldseek):
  9eom-assembly1_A-54  TM=3.697E-01  e=1.812E+00  Synechocystis sp. PCC 6803
  9eom-assembly1_A-56  TM=3.697E-01  e=1.812E+00  Synechocystis sp. PCC 6803
  9eom-assembly1_A-58  TM=3.697E-01  e=1.812E+00  Synechocystis sp. PCC 6803
  9eom-assembly1_A-60  TM=3.697E-01  e=1.812E+00  Synechocystis sp. PCC 6803

Solvent-accessible surface area (backbone atoms only — not comparable to full-atom values): 12998 Å² total; per-residue (Å²): 132,60,70,68,58,56,53,50,54,53,50,52,53,50,51,53,50,48,54,52,50,51,67,51,48,53,55,54,51,53,49,53,51,41,50,59,50,24,76,73,42,85,85,54,66,27,57,58,50,34,54,51,51,48,50,55,46,51,44,63,73,66,71,55,59,46,64,55,37,38,49,53,16,50,52,33,53,64,46,29,61,59,29,49,75,69,68,36,56,72,60,23,50,53,35,43,54,49,18,54,52,28,41,54,50,20,49,51,43,50,52,48,52,54,52,48,68,73,61,69,59,93,72,61,54,67,57,49,55,53,52,51,53,50,48,52,51,48,50,54,50,47,46,59,62,60,49,43,69,64,44,44,65,50,42,72,74,46,50,92,61,70,80,69,66,70,89,64,68,53,74,69,53,66,55,59,72,70,49,91,64,65,64,48,82,46,91,59,82,55,42,49,101,86,69,46,72,49,67,69,56,61,55,54,30,65,77,67,73,34,58,68,49,45,76,61,57,45,95,84,77,48,77,65,66,85,126

Foldseek 3Di:
DDPVVVVVVVVVVVVVVVVVCVLLVVLVVLLVVLVVVLVVDDDDPSVLVSVVSVVLSCCSVVVDQLVVLQVQLVVLVVCLVVCVVVVVNVSSVSSNVSSVVSVVVSVVRVVLVVVLVVVPPPPCNNVVVSVVSSVVSVVVVCCCVPVVVVCVVVCVVCVVDPPPPPVDDDPVLVVVLPDPDLEDEDADCCADPVGDGDVVVVVSCVVRNHAYFYPDQRPPRDDGDHD

Sequence (227 aa):
MDGKVKARIIREAIVKNYVKILSMAVPVALLLASTVLSTRFAFWGGVSVALFAITLLVLQCLDLEYRYAIGIALFFLALCPFFLIAKQESTAEILANYAYGYLVFGLIFILMDSLRERIKRKGKLVLFRKAMLSSIFLTMFLSNYFLFPQVFPAYKAVQPFKIYTSFTMPRAYKWLKAQPQDFIIVEYPLLDERGELYPDYLHFQQIHGKKLFNLALKRGGGPPVWS

pLDDT: mean 72.78, std 13.89, range [41.69, 97.31]

Secondary structure (DSSP, 8-state):
--HHHHHHHHHHHHHHHHHHHHHHHHHHHHHHHHHHHHHHS-TTHHHHHHHHHHHHHHHHHTT--HHHHHHHHHHHHHHHHHHHHTT-HHHHHHHHHHHHHHHHHHHHHHHHHHHHHHH--TTSHHHHHHHHHHHHHHHHHHIIIIIHHHHHHHHHHS-SS----GGG--HHHHHHHT-S-SEEE--S--B-TTSPBPHHHHHHHHHHTPEEE----BTTTBPP---

Radius of gyration: 27.37 Å; Cα contacts (8 Å, |Δi|>4): 128; chains: 1; bounding box: 83×36×78 Å

Organism: NCBI:txid2754717